Protein AF-0000000067344739 (afdb_homodimer)

pLDDT: mean 85.61, std 17.84, range [16.92, 98.75]

Nearest PDB structures (foldseek):
  7p2q-assembly1_A  TM=8.421E-01  e=1.119E-11  Homo sapiens
  7p2p-assembly1_A  TM=8.203E-01  e=4.240E-11  Homo sapiens
  4wvh-assembly1_A  TM=7.003E-01  e=4.488E-03  Escherichia coli K-12
  6ywy-assembly1_M  TM=3.509E-01  e=4.894E-01  Neurospora crassa
  7e9c-assembly1_K  TM=3.871E-01  e=1.750E+00  Saccharomyces cerevisiae S288C

Sequence (338 aa):
MKIRHALTQSVTFLVMVVALLVLVPEGTMLVTGVKTPAMAVLSESMEPAIRRGDMVFVHNMSNEPFRIGEIILFKVDGFEHPVVHRVIKVHKHRDTGEIRILTKGDNNSVDDQFLYPVGQPWLQPHDIIGRVASYLPYVGWPSVFISEAYKMLQSGGSTTTPQVHWVTMMKIRHALTQSVTFLVMVVALLVLVPEGTMLVTGVKTPAMAVLSESMEPAIRRGDMVFVHNMSNEPFRIGEIILFKVDGFEHPVVHRVIKVHKHRDTGEIRILTKGDNNSVDDQFLYPVGQPWLQPHDIIGRVASYLPYVGWPSVFISEAYKMLQSGGSTTTPQVHWVTM

Structure (mmCIF, N/CA/C/O backbone):
data_AF-0000000067344739-model_v1
#
loop_
_entity.id
_entity.type
_entity.pdbx_description
1 polymer 'signal peptidase I'
#
loop_
_atom_site.group_PDB
_atom_site.id
_atom_site.type_symbol
_atom_site.label_atom_id
_atom_site.label_alt_id
_atom_site.label_comp_id
_atom_site.label_asym_id
_atom_site.label_entity_id
_atom_site.label_seq_id
_atom_site.pdbx_PDB_ins_code
_atom_site.Cartn_x
_atom_site.Cartn_y
_atom_site.Cartn_z
_atom_site.occupancy
_atom_site.B_iso_or_equiv
_atom_site.auth_seq_id
_atom_site.auth_comp_id
_atom_site.auth_asym_id
_atom_site.auth_atom_id
_atom_site.pdbx_PDB_model_num
ATOM 1 N N . MET A 1 1 ? 19.578 34.844 19.547 1 61.91 1 MET A N 1
ATOM 2 C CA . MET A 1 1 ? 18.172 34.719 19.938 1 61.91 1 MET A CA 1
ATOM 3 C C . MET A 1 1 ? 17.328 34.25 18.734 1 61.91 1 MET A C 1
ATOM 5 O O . MET A 1 1 ? 16.453 33.406 18.875 1 61.91 1 MET A O 1
ATOM 9 N N . LYS A 1 2 ? 17.719 34.938 17.547 1 80.94 2 LYS A N 1
ATOM 10 C CA . LYS A 1 2 ? 17 34.688 16.297 1 80.94 2 LYS A CA 1
ATOM 11 C C . LYS A 1 2 ? 17.281 33.281 15.789 1 80.94 2 LYS A C 1
ATOM 13 O O . LYS A 1 2 ? 16.359 32.594 15.32 1 80.94 2 LYS A O 1
ATOM 18 N N . ILE A 1 3 ? 18.469 32.812 16.094 1 81.81 3 ILE A N 1
ATOM 19 C CA . ILE A 1 3 ? 18.891 31.516 15.602 1 81.81 3 ILE A CA 1
ATOM 20 C C . ILE A 1 3 ? 18.219 30.406 16.422 1 81.81 3 ILE A C 1
ATOM 22 O O . ILE A 1 3 ? 17.812 29.391 15.867 1 81.81 3 ILE A O 1
ATOM 26 N N . ARG A 1 4 ? 18.141 30.688 17.656 1 84.44 4 ARG A N 1
ATOM 27 C CA . ARG A 1 4 ? 17.484 29.719 18.531 1 84.44 4 ARG A CA 1
ATOM 28 C C . ARG A 1 4 ? 16.016 29.531 18.156 1 84.44 4 ARG A C 1
ATOM 30 O O . ARG A 1 4 ? 15.516 28.406 18.172 1 84.44 4 ARG A O 1
ATOM 37 N N . HIS A 1 5 ? 15.406 30.547 17.844 1 87.75 5 HIS A N 1
ATOM 38 C CA . HIS A 1 5 ? 14.008 30.484 17.438 1 87.75 5 HIS A CA 1
ATOM 39 C C . HIS A 1 5 ? 13.844 29.734 16.125 1 87.75 5 HIS A C 1
ATOM 41 O O . HIS A 1 5 ? 12.914 28.922 15.969 1 87.75 5 HIS A O 1
ATOM 47 N N . ALA A 1 6 ? 14.75 29.953 15.281 1 87.25 6 ALA A N 1
ATOM 48 C CA . ALA A 1 6 ? 14.711 29.266 14 1 87.25 6 ALA A CA 1
ATOM 49 C C . ALA A 1 6 ? 14.945 27.766 14.18 1 87.25 6 ALA A C 1
ATOM 51 O O . ALA A 1 6 ? 14.297 26.938 13.516 1 87.25 6 ALA A O 1
ATOM 52 N N . LEU A 1 7 ? 15.805 27.438 15.039 1 88.44 7 LEU A N 1
ATOM 53 C CA . LEU A 1 7 ? 16.109 26.047 15.297 1 88.44 7 LEU A CA 1
ATOM 54 C C . LEU A 1 7 ? 14.93 25.328 15.945 1 88.44 7 LEU A C 1
ATOM 56 O O . LEU A 1 7 ? 14.594 24.203 15.578 1 88.44 7 LEU A O 1
ATOM 60 N N . THR A 1 8 ? 14.305 26 16.844 1 88.94 8 THR A N 1
ATOM 61 C CA . THR A 1 8 ? 13.156 25.406 17.516 1 88.94 8 THR A CA 1
ATOM 62 C C . THR A 1 8 ? 11.992 25.234 16.547 1 88.94 8 THR A C 1
ATOM 64 O O . THR A 1 8 ? 11.281 24.234 16.594 1 88.94 8 THR A O 1
ATOM 67 N N . GLN A 1 9 ? 11.867 26.109 15.695 1 88.88 9 GLN A N 1
ATOM 68 C CA . GLN A 1 9 ? 10.797 26.031 14.711 1 88.88 9 GLN A CA 1
ATOM 69 C C . GLN A 1 9 ? 11.047 24.891 13.719 1 88.88 9 GLN A C 1
ATOM 71 O O . GLN A 1 9 ? 10.117 24.188 13.328 1 88.88 9 GLN A O 1
ATOM 76 N N . SER A 1 10 ? 12.305 24.781 13.398 1 88.06 10 SER A N 1
ATOM 77 C CA . SER A 1 10 ? 12.664 23.703 12.477 1 88.06 10 SER A CA 1
ATOM 78 C C . SER A 1 10 ? 12.438 22.344 13.117 1 88.06 10 SER A C 1
ATOM 80 O O . SER A 1 10 ? 11.938 21.422 12.469 1 88.06 10 SER A O 1
ATOM 82 N N . VAL A 1 11 ? 12.797 22.266 14.328 1 89.25 11 VAL A N 1
ATOM 83 C CA . VAL A 1 11 ? 12.641 21 15.039 1 89.25 11 VAL A CA 1
ATOM 84 C C . VAL A 1 11 ? 11.156 20.672 15.18 1 89.25 11 VAL A C 1
ATOM 86 O O . VAL A 1 11 ? 10.734 19.531 14.953 1 89.25 11 VAL A O 1
ATOM 89 N N . THR A 1 12 ? 10.359 21.578 15.508 1 89.69 12 THR A N 1
ATOM 90 C CA . THR A 1 12 ? 8.922 21.375 15.641 1 89.69 12 THR A CA 1
ATOM 91 C C . THR A 1 12 ? 8.305 20.969 14.305 1 89.69 12 THR A C 1
ATOM 93 O O . THR A 1 12 ? 7.434 20.109 14.25 1 89.69 12 THR A O 1
ATOM 96 N N . PHE A 1 13 ? 8.82 21.625 13.32 1 86.56 13 PHE A N 1
ATOM 97 C CA . PHE A 1 13 ? 8.344 21.281 11.984 1 86.56 13 PHE A CA 1
ATOM 98 C C . PHE A 1 13 ? 8.672 19.828 11.648 1 86.56 13 PHE A C 1
ATOM 100 O O . PHE A 1 13 ? 7.816 19.094 11.164 1 86.56 13 PHE A O 1
ATOM 107 N N . LEU A 1 14 ? 9.836 19.484 11.969 1 84.44 14 LEU A N 1
ATOM 108 C CA . LEU A 1 14 ? 10.273 18.125 11.68 1 84.44 14 LEU A CA 1
ATOM 109 C C . LEU A 1 14 ? 9.461 17.109 12.484 1 84.44 14 LEU A C 1
ATOM 111 O O . LEU A 1 14 ? 9.008 16.109 11.938 1 84.44 14 LEU A O 1
ATOM 115 N N . VAL A 1 15 ? 9.242 17.359 13.688 1 86.62 15 VAL A N 1
ATOM 116 C CA . VAL A 1 15 ? 8.477 16.469 14.555 1 86.62 15 VAL A CA 1
ATOM 117 C C . VAL A 1 15 ? 7.047 16.344 14.039 1 86.62 15 VAL A C 1
ATOM 119 O O . VAL A 1 15 ? 6.473 15.25 14.023 1 86.62 15 VAL A O 1
ATOM 122 N N . MET A 1 16 ? 6.496 17.391 13.57 1 85.69 16 MET A N 1
ATOM 123 C CA . MET A 1 16 ? 5.133 17.391 13.047 1 85.69 16 MET A CA 1
ATOM 124 C C . MET A 1 16 ? 5.043 16.562 11.773 1 85.69 16 MET A C 1
ATOM 126 O O . MET A 1 16 ? 4.086 15.805 11.586 1 85.69 16 MET A O 1
ATOM 130 N N . VAL A 1 17 ? 6 16.703 10.969 1 80.12 17 VAL A N 1
ATOM 131 C CA . VAL A 1 17 ? 6.016 15.945 9.719 1 80.12 17 VAL A CA 1
ATOM 132 C C . VAL A 1 17 ? 6.09 14.445 10.023 1 80.12 17 VAL A C 1
ATOM 134 O O . VAL A 1 17 ? 5.332 13.656 9.461 1 80.12 17 VAL A O 1
ATOM 137 N N . VAL A 1 18 ? 6.922 14.133 10.914 1 80.56 18 VAL A N 1
ATOM 138 C CA . VAL A 1 18 ? 7.086 12.734 11.281 1 80.56 18 VAL A CA 1
ATOM 139 C C . VAL A 1 18 ? 5.793 12.211 11.906 1 80.56 18 VAL A C 1
ATOM 141 O O . VAL A 1 18 ? 5.336 11.109 11.578 1 80.56 18 VAL A O 1
ATOM 144 N N . ALA A 1 19 ? 5.266 12.953 12.766 1 86.62 19 ALA A N 1
ATOM 145 C CA . ALA A 1 19 ? 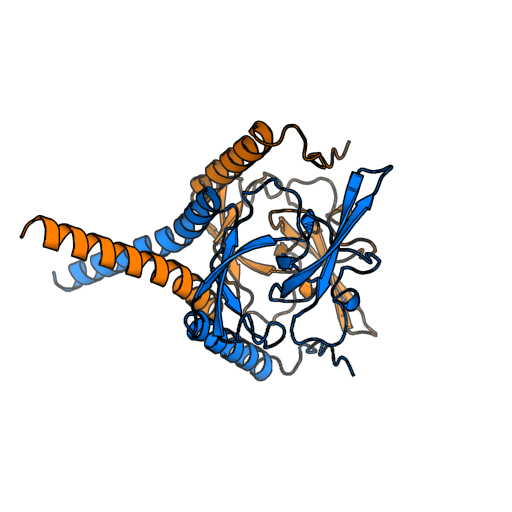4.008 12.57 13.398 1 86.62 19 ALA A CA 1
ATOM 146 C C . ALA A 1 19 ? 2.912 12.367 12.359 1 86.62 19 ALA A C 1
ATOM 148 O O . ALA A 1 19 ? 2.15 11.398 12.438 1 86.62 19 ALA A O 1
ATOM 149 N N . LEU A 1 20 ? 2.861 13.273 11.469 1 85.12 20 LEU A N 1
ATOM 150 C CA . LEU A 1 20 ? 1.865 13.156 10.406 1 85.12 20 LEU A CA 1
ATOM 151 C C . LEU A 1 20 ? 2.104 11.898 9.578 1 85.12 20 LEU A C 1
ATOM 153 O O . LEU A 1 20 ? 1.159 11.172 9.258 1 85.12 20 LEU A O 1
ATOM 157 N N . LEU A 1 21 ? 3.334 11.586 9.312 1 84.56 21 LEU A N 1
ATOM 158 C CA . LEU A 1 21 ? 3.705 10.43 8.508 1 84.56 21 LEU A CA 1
ATOM 159 C C . LEU A 1 21 ? 3.322 9.133 9.227 1 84.56 21 LEU A C 1
ATOM 161 O O . LEU A 1 21 ? 2.924 8.156 8.578 1 84.56 21 LEU A O 1
ATOM 165 N N . VAL A 1 22 ? 3.32 9.172 10.438 1 85.19 22 VAL A N 1
ATOM 166 C CA . VAL A 1 22 ? 3.092 7.965 11.227 1 85.19 22 VAL A CA 1
ATOM 167 C C . VAL A 1 22 ? 1.613 7.855 11.586 1 85.19 22 VAL A C 1
ATOM 169 O O . VAL A 1 22 ? 1.008 6.793 11.445 1 85.19 22 VAL A O 1
ATOM 172 N N . LEU A 1 23 ? 1.021 8.93 11.93 1 87.06 23 LEU A N 1
ATOM 173 C CA . LEU A 1 23 ? -0.294 8.867 12.555 1 87.06 23 LEU A CA 1
ATOM 174 C C . LEU A 1 23 ? -1.399 8.914 11.508 1 87.06 23 LEU A C 1
ATOM 176 O O . LEU A 1 23 ? -2.467 8.32 11.695 1 87.06 23 LEU A O 1
ATOM 180 N N . VAL A 1 24 ? -1.186 9.555 10.445 1 87.56 24 VAL A N 1
ATOM 181 C CA . VAL A 1 24 ? -2.244 9.719 9.461 1 87.56 24 VAL A CA 1
ATOM 18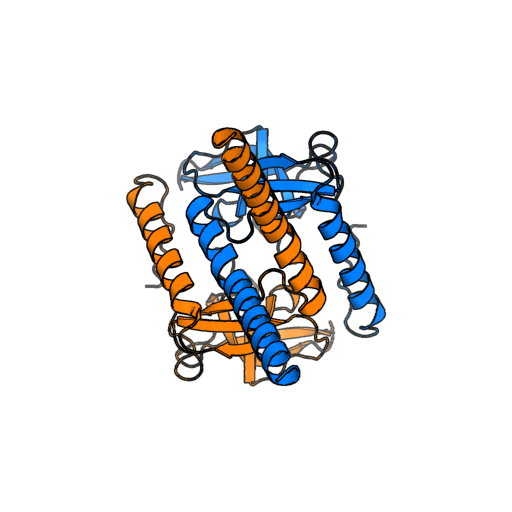2 C C . VAL A 1 24 ? -2.639 8.359 8.891 1 87.56 24 VAL A C 1
ATOM 184 O O . VAL A 1 24 ? -3.816 7.996 8.898 1 87.56 24 VAL A O 1
ATOM 187 N N . PRO A 1 25 ? -1.675 7.578 8.43 1 88.19 25 PRO A N 1
ATOM 188 C CA . PRO A 1 25 ? -2.086 6.266 7.93 1 88.19 25 PRO A CA 1
ATOM 189 C C . PRO A 1 25 ? -2.781 5.422 8.992 1 88.19 25 PRO A C 1
ATOM 191 O O . PRO A 1 25 ? -3.723 4.688 8.688 1 88.19 25 PRO A O 1
ATOM 194 N N . GLU A 1 26 ? -2.322 5.551 10.203 1 87.62 26 GLU A N 1
ATOM 195 C CA . GLU A 1 26 ? -2.945 4.801 11.289 1 87.62 26 GLU A CA 1
ATOM 196 C C . GLU A 1 26 ? -4.391 5.246 11.508 1 87.62 26 GLU A C 1
ATOM 198 O O . GLU A 1 26 ? -5.277 4.41 11.695 1 87.62 26 GLU A O 1
ATOM 203 N N . GLY A 1 27 ? -4.562 6.535 11.562 1 87.62 27 GLY A N 1
ATOM 204 C CA . GLY A 1 27 ? -5.91 7.059 11.734 1 87.62 27 GLY A CA 1
ATOM 205 C C . GLY A 1 27 ? -6.855 6.648 10.625 1 87.62 27 GLY A C 1
ATOM 206 O O . GLY A 1 27 ? -7.992 6.246 10.883 1 87.62 27 GLY A O 1
ATOM 207 N N . THR A 1 28 ? -6.406 6.742 9.461 1 90.88 28 THR A N 1
ATOM 208 C CA . THR A 1 28 ? -7.242 6.352 8.336 1 90.88 28 THR A CA 1
ATOM 209 C C . THR A 1 28 ? -7.551 4.859 8.375 1 90.88 28 THR A C 1
ATOM 211 O O . THR A 1 28 ? -8.656 4.438 8.039 1 90.88 28 THR A O 1
ATOM 214 N N . MET A 1 29 ? -6.586 4.02 8.734 1 89.44 29 MET A N 1
ATOM 215 C CA . MET A 1 29 ? -6.793 2.58 8.867 1 89.44 29 MET A CA 1
ATOM 216 C C . MET A 1 29 ? -7.922 2.281 9.852 1 89.44 29 MET A C 1
ATOM 218 O O . MET A 1 29 ? -8.75 1.401 9.602 1 89.44 29 MET A O 1
ATOM 222 N N . LEU A 1 30 ? -7.992 3.027 10.914 1 87.44 30 LEU A N 1
ATOM 223 C CA . LEU A 1 30 ? -8.992 2.801 11.945 1 87.44 30 LEU A CA 1
ATOM 224 C C . LEU A 1 30 ? -10.391 3.152 11.438 1 87.44 30 LEU A C 1
ATOM 226 O O . LEU A 1 30 ? -11.367 2.475 11.773 1 87.44 30 LEU A O 1
ATOM 230 N N . VAL A 1 31 ? -10.422 4.141 10.586 1 88 31 VAL A N 1
ATOM 231 C CA . VAL A 1 31 ? -11.727 4.66 10.18 1 88 31 VAL A CA 1
ATOM 232 C C . VAL A 1 31 ? -12.195 3.941 8.914 1 88 31 VAL A C 1
ATOM 234 O O . VAL A 1 31 ? -13.391 3.727 8.719 1 88 31 VAL A O 1
ATOM 237 N N . THR A 1 32 ? -11.219 3.52 8.031 1 91.94 32 THR A N 1
ATOM 238 C CA . THR A 1 32 ? -11.633 3.029 6.727 1 91.94 32 THR A CA 1
ATOM 239 C C . THR A 1 32 ? -11.18 1.588 6.52 1 91.94 32 THR A C 1
ATOM 241 O O . THR A 1 32 ? -11.641 0.912 5.598 1 91.94 32 THR A O 1
ATOM 244 N N . GLY A 1 33 ? -10.211 1.119 7.297 1 90.31 33 GLY A N 1
ATOM 245 C CA . GLY A 1 33 ? -9.641 -0.202 7.09 1 90.31 33 GLY A CA 1
ATOM 246 C C . GLY A 1 33 ? -8.57 -0.229 6.016 1 90.31 33 GLY A C 1
ATOM 247 O O . GLY A 1 33 ? -8.102 -1.3 5.629 1 90.31 33 GLY A O 1
ATOM 248 N N . VAL A 1 34 ? -8.242 0.944 5.488 1 91.31 34 VAL A N 1
ATOM 249 C CA . VAL A 1 34 ? -7.211 1.088 4.461 1 91.31 34 VAL A CA 1
ATOM 250 C C . VAL A 1 34 ? -6.223 2.18 4.867 1 91.31 34 VAL A C 1
ATOM 252 O O . VAL A 1 34 ? -6.629 3.277 5.258 1 91.31 34 VAL A O 1
ATOM 255 N N . LYS A 1 35 ? -4.961 1.947 4.773 1 87.38 35 LYS A N 1
ATOM 256 C CA . LYS A 1 35 ? -3.941 2.887 5.23 1 87.38 35 LYS A CA 1
ATOM 257 C C . LYS A 1 35 ? -3.928 4.145 4.363 1 87.38 35 LYS A C 1
ATOM 259 O O . LYS A 1 35 ? -3.75 5.254 4.875 1 87.38 35 LYS A O 1
ATOM 264 N N . THR A 1 36 ? -4.078 3.91 3.047 1 89.56 36 THR A N 1
ATOM 265 C CA . THR A 1 36 ? -4.121 5.027 2.109 1 89.56 36 THR A CA 1
ATOM 266 C C . THR A 1 36 ? -5.414 5.008 1.302 1 89.56 36 THR A C 1
ATOM 268 O O . THR A 1 36 ? -5.41 4.652 0.121 1 89.56 36 THR A O 1
ATOM 271 N N . PRO A 1 37 ? -6.492 5.5 1.923 1 93.25 37 PRO A N 1
ATOM 272 C CA . PRO A 1 37 ? -7.816 5.312 1.321 1 93.25 37 PRO A CA 1
ATOM 273 C C . PRO A 1 37 ? -8.086 6.277 0.172 1 93.25 37 PRO A C 1
ATOM 275 O O . PRO A 1 37 ? -9.062 6.113 -0.564 1 93.25 37 PRO A O 1
ATOM 278 N N . ALA A 1 38 ? -7.312 7.316 0.004 1 93.62 38 ALA A N 1
ATOM 279 C CA . ALA A 1 38 ? -7.434 8.258 -1.105 1 93.62 38 ALA A CA 1
ATOM 280 C C . ALA A 1 38 ? -6.449 7.922 -2.221 1 93.62 38 ALA A C 1
ATOM 282 O O . ALA A 1 38 ? -5.23 7.977 -2.021 1 93.62 38 ALA A O 1
ATOM 283 N N . MET A 1 39 ? -6.945 7.574 -3.377 1 93.62 39 MET A N 1
ATOM 284 C CA . MET A 1 39 ? -6.066 7.156 -4.469 1 93.62 39 MET A CA 1
ATOM 285 C C . MET A 1 39 ? -6.469 7.832 -5.777 1 93.62 39 MET A C 1
ATOM 287 O O . MET A 1 39 ? -7.656 7.953 -6.078 1 93.62 39 MET A O 1
ATOM 291 N N . ALA A 1 40 ? -5.48 8.273 -6.43 1 95.12 40 ALA A N 1
ATOM 292 C CA . ALA A 1 40 ? -5.742 8.922 -7.715 1 95.12 40 ALA A CA 1
ATOM 293 C C . ALA A 1 40 ? -5.922 7.887 -8.82 1 95.12 40 ALA A C 1
ATOM 295 O O . ALA A 1 40 ? -5.262 6.848 -8.82 1 95.12 40 ALA A O 1
ATOM 296 N N . VAL A 1 41 ? -6.77 8.164 -9.695 1 97 41 VAL A N 1
ATOM 297 C CA . VAL A 1 41 ? -6.961 7.348 -10.891 1 97 41 VAL A CA 1
ATOM 298 C C . VAL A 1 41 ? -5.953 7.754 -11.969 1 97 41 VAL A C 1
ATOM 300 O O . VAL A 1 41 ? -5.965 8.891 -12.438 1 97 41 VAL A O 1
ATOM 303 N N . LEU A 1 42 ? -5.207 6.801 -12.383 1 94.69 42 LEU A N 1
ATOM 304 C CA . LEU A 1 42 ? -4.062 7.105 -13.242 1 94.69 42 LEU A CA 1
ATOM 305 C C . LEU A 1 42 ? -4.395 6.832 -14.703 1 94.69 42 LEU A C 1
ATOM 307 O O . LEU A 1 42 ? -3.693 7.309 -15.602 1 94.69 42 LEU A O 1
ATOM 311 N N . SER A 1 43 ? -5.367 6.031 -14.992 1 94.62 43 SER A N 1
ATOM 312 C CA . SER A 1 43 ? -5.688 5.633 -16.359 1 94.62 43 SER A CA 1
ATOM 313 C C . SER A 1 43 ? -7.145 5.934 -16.703 1 94.62 43 SER A C 1
ATOM 315 O O . SER A 1 43 ? -7.898 6.406 -15.844 1 94.62 43 SER A O 1
ATOM 317 N N . GLU A 1 44 ? -7.527 5.672 -17.969 1 97.38 44 GLU A N 1
ATOM 318 C CA . GLU A 1 44 ? -8.859 6.035 -18.453 1 97.38 44 GLU A CA 1
ATOM 319 C C . GLU A 1 44 ? -9.789 4.824 -18.469 1 97.38 44 GLU A C 1
ATOM 321 O O . GLU A 1 44 ? -10.906 4.902 -18.969 1 97.38 44 GLU A O 1
ATOM 326 N N . SER A 1 45 ? -9.414 3.779 -17.891 1 97.56 45 SER A N 1
ATOM 327 C CA . SER A 1 45 ? -10.125 2.516 -18.031 1 97.56 45 SER A CA 1
ATOM 328 C C . SER A 1 45 ? -11.547 2.619 -17.5 1 97.56 45 SER A C 1
ATOM 330 O O . SER A 1 45 ? -12.438 1.881 -17.922 1 97.56 45 SER A O 1
ATOM 332 N N . MET A 1 46 ? -11.875 3.521 -16.594 1 98.44 46 MET A N 1
ATOM 333 C CA . MET A 1 46 ? -13.188 3.6 -15.945 1 98.44 46 MET A CA 1
ATOM 334 C C . MET A 1 46 ? -14.023 4.727 -16.547 1 98.44 46 MET A C 1
ATOM 336 O O . MET A 1 46 ? -15.102 5.043 -16.047 1 98.44 46 MET A O 1
ATOM 340 N N . GLU A 1 47 ? -13.57 5.254 -17.516 1 97.44 47 GLU A N 1
ATOM 341 C CA . GLU A 1 47 ? -14.344 6.32 -18.141 1 97.44 47 GLU A CA 1
ATOM 342 C C . GLU A 1 47 ? -15.578 5.762 -18.859 1 97.44 47 GLU A C 1
ATOM 344 O O . GLU A 1 47 ? -15.555 4.645 -19.375 1 97.44 47 GLU A O 1
ATOM 349 N N . PRO A 1 48 ? -16.562 6.605 -18.734 1 96.75 48 PRO A N 1
ATOM 350 C CA . PRO A 1 48 ? -16.641 7.988 -18.266 1 96.75 48 PRO A CA 1
ATOM 351 C C . PRO A 1 48 ? -16.984 8.086 -16.781 1 96.75 48 PRO A C 1
ATOM 353 O O . PRO A 1 48 ? -16.984 9.18 -16.219 1 96.75 48 PRO A O 1
ATOM 356 N N . ALA A 1 49 ? -17.328 7.055 -16.078 1 96.75 49 ALA A N 1
ATOM 357 C CA . ALA A 1 49 ? -17.781 7.09 -14.688 1 96.75 49 ALA A CA 1
ATOM 358 C C . ALA A 1 49 ? -16.75 7.758 -13.789 1 96.75 49 ALA A C 1
ATOM 360 O O . ALA A 1 49 ? -17.094 8.609 -12.961 1 96.75 49 ALA A O 1
ATOM 361 N N . ILE A 1 50 ? -15.57 7.371 -13.945 1 97.75 50 ILE A N 1
ATOM 362 C CA . ILE A 1 50 ? -14.422 7.922 -13.227 1 97.75 50 ILE A CA 1
ATOM 363 C C . ILE A 1 50 ? -13.328 8.297 -14.227 1 97.75 50 ILE A C 1
ATOM 365 O O . ILE A 1 50 ? -12.914 7.469 -15.047 1 97.75 50 ILE A O 1
ATOM 369 N N . ARG A 1 51 ? -12.836 9.477 -14.141 1 98.19 51 ARG A N 1
ATOM 370 C CA . ARG A 1 51 ? -11.859 9.969 -15.109 1 98.19 51 ARG A CA 1
ATOM 371 C C . ARG A 1 51 ? -10.453 9.961 -14.516 1 98.19 51 ARG A C 1
ATOM 373 O O . ARG A 1 51 ? -10.281 10.07 -13.297 1 98.19 51 ARG A O 1
ATOM 380 N N . ARG A 1 52 ? -9.539 9.773 -15.469 1 97.38 52 ARG A N 1
ATOM 381 C CA . ARG A 1 52 ? -8.164 10.008 -15.062 1 97.38 52 ARG A CA 1
ATOM 382 C C . ARG A 1 52 ? -8.023 11.336 -14.328 1 97.38 52 ARG A C 1
ATOM 384 O O . ARG A 1 52 ? -8.578 12.352 -14.766 1 97.38 52 ARG A O 1
ATOM 391 N N . GLY A 1 53 ? -7.344 11.359 -13.18 1 96.75 53 GLY A N 1
ATOM 392 C CA . GLY A 1 53 ? -7.164 12.578 -12.414 1 96.75 53 GLY A CA 1
ATOM 393 C C . GLY A 1 53 ? -8.172 12.727 -11.289 1 96.75 53 GLY A C 1
ATOM 394 O O . GLY A 1 53 ? -8.047 13.617 -10.445 1 96.75 53 GLY A O 1
ATOM 395 N N . ASP A 1 54 ? -9.203 11.898 -11.32 1 97.75 54 ASP A N 1
ATOM 396 C CA . ASP A 1 54 ? -10.102 11.852 -10.18 1 97.75 54 ASP A CA 1
ATOM 397 C C . ASP A 1 54 ? -9.445 11.156 -8.984 1 97.75 54 ASP A C 1
ATOM 399 O O . ASP A 1 54 ? -8.492 10.391 -9.156 1 97.75 54 ASP A O 1
ATOM 403 N N . MET A 1 55 ? -9.906 11.5 -7.82 1 96.06 55 MET A N 1
ATOM 404 C CA . MET A 1 55 ? -9.5 10.812 -6.598 1 96.06 55 MET A CA 1
ATOM 405 C C . MET A 1 55 ? -10.609 9.891 -6.094 1 96.06 55 MET A C 1
ATOM 407 O O . MET A 1 55 ? -11.758 10.32 -5.945 1 96.06 55 MET A O 1
ATOM 411 N N . VAL A 1 56 ? -10.297 8.664 -5.891 1 96.88 56 VAL A N 1
ATOM 412 C CA . VAL A 1 56 ? -11.289 7.75 -5.328 1 96.88 56 VAL A CA 1
ATOM 413 C C . VAL A 1 56 ? -11.008 7.531 -3.844 1 96.88 56 VAL A C 1
ATOM 415 O O . VAL A 1 56 ? -9.844 7.512 -3.424 1 96.88 56 VAL A O 1
ATOM 418 N N . PHE A 1 57 ? -12.031 7.398 -3.092 1 95.81 57 PHE A N 1
ATOM 419 C CA . PHE A 1 57 ? -11.961 7.094 -1.668 1 95.81 57 PHE A CA 1
ATOM 420 C C . PHE A 1 57 ? -12.461 5.68 -1.393 1 95.81 57 PHE A C 1
ATOM 422 O O . PHE A 1 57 ? -13.594 5.34 -1.726 1 95.81 57 PHE A O 1
ATOM 429 N N . VAL A 1 58 ? -11.555 4.852 -0.79 1 96.12 58 VAL A N 1
ATOM 430 C CA . VAL A 1 58 ? -11.805 3.422 -0.666 1 96.12 58 VAL A CA 1
ATOM 431 C C . VAL A 1 58 ? -11.898 3.037 0.81 1 96.12 58 VAL A C 1
ATOM 433 O O . VAL A 1 58 ? -11.281 3.682 1.663 1 96.12 58 VAL A O 1
ATOM 436 N N . HIS A 1 59 ? -12.703 2.084 1.131 1 95.12 59 HIS A N 1
ATOM 437 C CA . HIS A 1 59 ? -12.805 1.526 2.477 1 95.12 59 HIS A CA 1
ATOM 438 C C . HIS A 1 59 ? -12.859 0.003 2.438 1 95.12 59 HIS A C 1
ATOM 440 O O . HIS A 1 59 ? -13.18 -0.586 1.404 1 95.12 59 HIS A O 1
ATOM 446 N N . ASN A 1 60 ? -12.422 -0.599 3.469 1 92.25 60 ASN A N 1
ATOM 447 C CA . ASN A 1 60 ? -12.508 -2.045 3.65 1 92.25 60 ASN A CA 1
ATOM 448 C C . ASN A 1 60 ? -13.164 -2.404 4.98 1 92.25 60 ASN A C 1
ATOM 450 O O . ASN A 1 60 ? -12.672 -3.26 5.715 1 92.25 60 ASN A O 1
ATOM 454 N N . MET A 1 61 ? -14.211 -1.712 5.305 1 82.44 61 MET A N 1
ATOM 455 C CA . MET A 1 61 ? -14.867 -1.904 6.598 1 82.44 61 MET A CA 1
ATOM 456 C C . MET A 1 61 ? -16.141 -2.732 6.449 1 82.44 61 MET A C 1
ATOM 458 O O . MET A 1 61 ? -16.75 -3.117 7.445 1 82.44 61 MET A O 1
ATOM 462 N N . SER A 1 62 ? -16.5 -2.977 5.254 1 76.5 62 SER A N 1
ATOM 463 C CA . SER A 1 62 ? -17.781 -3.658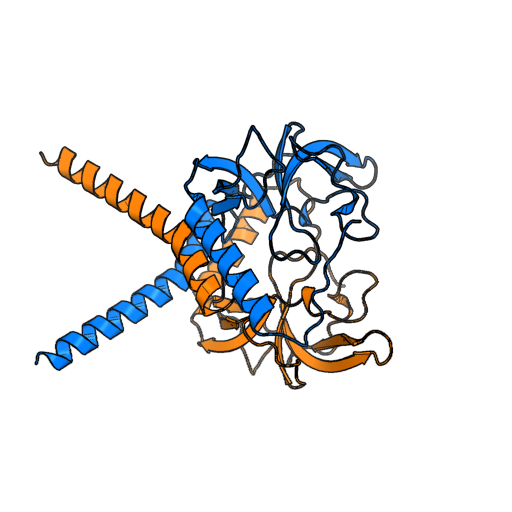 5.055 1 76.5 62 SER A CA 1
ATOM 464 C C . SER A 1 62 ? -17.578 -5.164 4.918 1 76.5 62 SER A C 1
ATOM 466 O O . SER A 1 62 ? -16.672 -5.617 4.215 1 76.5 62 SER A O 1
ATOM 468 N N . ASN A 1 63 ? -18.344 -5.91 5.684 1 79 63 ASN A N 1
ATOM 469 C CA . ASN A 1 63 ? -18.344 -7.363 5.551 1 79 63 ASN A CA 1
ATOM 470 C C . ASN A 1 63 ? -19.469 -7.832 4.617 1 79 63 ASN A C 1
ATOM 472 O O . ASN A 1 63 ? -19.766 -9.023 4.562 1 79 63 ASN A O 1
ATOM 476 N N . GLU A 1 64 ? -19.969 -6.891 3.982 1 84.19 64 GLU A N 1
ATOM 477 C CA . GLU A 1 64 ? -21.016 -7.238 3.027 1 84.19 64 GLU A CA 1
ATOM 478 C C . GLU A 1 64 ? -20.438 -7.941 1.803 1 84.19 64 GLU A C 1
ATOM 480 O O . GLU A 1 64 ? -19.297 -7.668 1.408 1 84.19 64 GLU A O 1
ATOM 485 N N . PRO A 1 65 ? -21.234 -8.82 1.299 1 88.44 65 PRO A N 1
ATOM 486 C CA . PRO A 1 65 ? -20.781 -9.461 0.065 1 88.44 65 PRO A CA 1
ATOM 487 C C . PRO A 1 65 ? -20.578 -8.469 -1.075 1 88.44 65 PRO A C 1
ATOM 489 O O . PRO A 1 65 ? -21.234 -7.422 -1.11 1 88.44 65 PRO A O 1
ATOM 492 N N . PHE A 1 66 ? -19.703 -8.812 -1.847 1 93.31 66 PHE A N 1
ATOM 493 C CA . PHE A 1 66 ? -19.5 -8 -3.041 1 93.31 66 PHE A CA 1
ATOM 494 C C . PHE A 1 66 ? -20.688 -8.078 -3.975 1 93.31 66 PHE A C 1
ATOM 496 O O . PHE A 1 66 ? -21.344 -9.125 -4.074 1 93.31 66 PHE A O 1
ATOM 503 N N . ARG A 1 67 ? -20.984 -6.977 -4.656 1 94.75 67 ARG A N 1
ATOM 504 C CA . ARG A 1 67 ? -22.141 -6.902 -5.551 1 94.75 67 ARG A CA 1
ATOM 505 C C . ARG A 1 67 ? -21.703 -6.504 -6.961 1 94.75 67 ARG A C 1
ATOM 507 O O . ARG A 1 67 ? -20.781 -5.699 -7.129 1 94.75 67 ARG A O 1
ATOM 514 N N . ILE A 1 68 ? -22.453 -7.043 -7.863 1 97.25 68 ILE A N 1
ATOM 515 C CA . ILE A 1 68 ? -22.25 -6.637 -9.25 1 97.25 68 ILE A CA 1
ATOM 516 C C . ILE A 1 68 ? -22.5 -5.137 -9.391 1 97.25 68 ILE A C 1
ATOM 518 O O . ILE A 1 68 ? -23.453 -4.605 -8.82 1 97.25 68 ILE A O 1
ATOM 522 N N . GLY A 1 69 ? -21.625 -4.469 -10.07 1 97.94 69 GLY A N 1
ATOM 523 C CA . GLY A 1 69 ? -21.812 -3.051 -10.32 1 97.94 69 GLY A CA 1
ATOM 524 C C . GLY A 1 69 ? -20.953 -2.168 -9.43 1 97.94 69 GLY A C 1
ATOM 525 O O . GLY A 1 69 ? -20.719 -1.002 -9.75 1 97.94 69 GLY A O 1
ATOM 526 N N . GLU A 1 70 ? -20.562 -2.725 -8.344 1 96.88 70 GLU A N 1
ATOM 527 C CA . GLU A 1 70 ? -19.75 -1.889 -7.461 1 96.88 70 GLU A CA 1
ATOM 528 C C . GLU A 1 70 ? -18.328 -1.759 -7.977 1 96.88 70 GLU A C 1
ATOM 530 O O . GLU A 1 70 ? -17.875 -2.576 -8.781 1 96.88 70 GLU A O 1
ATOM 535 N N . ILE A 1 71 ? -17.734 -0.686 -7.625 1 98.31 71 ILE A N 1
ATOM 536 C CA . ILE A 1 71 ? -16.359 -0.406 -8.039 1 98.31 71 ILE A CA 1
ATOM 537 C C . ILE A 1 71 ? -15.398 -0.758 -6.906 1 98.31 71 ILE A C 1
ATOM 539 O O . ILE A 1 71 ? -15.625 -0.379 -5.754 1 98.31 71 ILE A O 1
ATOM 543 N N . ILE A 1 72 ? -14.336 -1.552 -7.254 1 97.75 72 ILE A N 1
ATOM 544 C CA . ILE A 1 72 ? -13.406 -2.004 -6.227 1 97.75 72 ILE A CA 1
ATOM 545 C C . ILE A 1 72 ? -11.969 -1.693 -6.656 1 97.75 72 ILE A C 1
ATOM 547 O O . ILE A 1 72 ? -11.719 -1.41 -7.832 1 97.75 72 ILE A O 1
ATOM 551 N N . LEU A 1 73 ? -11.141 -1.616 -5.656 1 97.06 73 LEU A N 1
ATOM 552 C CA . LEU A 1 73 ? -9.695 -1.474 -5.816 1 97.06 73 LEU A CA 1
ATOM 553 C C . LEU A 1 73 ? -8.977 -2.771 -5.461 1 97.06 73 LEU A C 1
ATOM 555 O O . LEU A 1 73 ? -9.211 -3.34 -4.391 1 97.06 73 LEU A O 1
ATOM 559 N N . PHE A 1 74 ? -8.133 -3.314 -6.395 1 94.06 74 PHE A N 1
ATOM 560 C CA . PHE A 1 74 ? -7.449 -4.566 -6.09 1 94.06 74 PHE A CA 1
ATOM 561 C C . PHE A 1 74 ? -5.996 -4.512 -6.543 1 94.06 74 PHE A C 1
ATOM 563 O O . PHE A 1 74 ? -5.641 -3.705 -7.406 1 94.06 74 PHE A O 1
ATOM 570 N N . LYS A 1 75 ? -5.242 -5.32 -5.895 1 89.38 75 LYS A N 1
ATOM 571 C CA . LYS A 1 75 ? -3.812 -5.391 -6.18 1 89.38 75 LYS A CA 1
ATOM 572 C C . LYS A 1 75 ? -3.543 -6.234 -7.426 1 89.38 75 LYS A C 1
ATOM 574 O O . LYS A 1 75 ? -4.27 -7.191 -7.699 1 89.38 75 LYS A O 1
ATOM 579 N N . VAL A 1 76 ? -2.578 -5.797 -8.148 1 84.69 76 VAL A N 1
ATOM 580 C CA . VAL A 1 76 ? -2.104 -6.559 -9.297 1 84.69 76 VAL A CA 1
ATOM 581 C C . VAL A 1 76 ? -0.613 -6.852 -9.148 1 84.69 76 VAL A C 1
ATOM 583 O O . VAL A 1 76 ? 0.184 -5.938 -8.914 1 84.69 76 VAL A O 1
ATOM 586 N N . ASP A 1 77 ? -0.311 -8.172 -9.289 1 75.19 77 ASP A N 1
ATOM 587 C CA . ASP A 1 77 ? 1.092 -8.562 -9.18 1 75.19 77 ASP A CA 1
ATOM 588 C C . ASP A 1 77 ? 1.939 -7.875 -10.242 1 75.19 77 ASP A C 1
ATOM 590 O O . ASP A 1 77 ? 1.552 -7.824 -11.414 1 75.19 77 ASP A O 1
ATOM 594 N N . GLY A 1 78 ? 3.014 -7.312 -9.766 1 70.19 78 GLY A N 1
ATOM 595 C CA . GLY A 1 78 ? 3.926 -6.703 -10.719 1 70.19 78 GLY A CA 1
ATOM 596 C C . GLY A 1 78 ? 3.6 -5.25 -11.008 1 70.19 78 GLY A C 1
ATOM 597 O O . GLY A 1 78 ? 4.383 -4.547 -11.648 1 70.19 78 GLY A O 1
ATOM 598 N N . PHE A 1 79 ? 2.41 -4.895 -10.555 1 73.19 79 PHE A N 1
ATOM 599 C CA . PHE A 1 79 ? 2.027 -3.504 -10.758 1 73.19 79 PHE A CA 1
ATOM 600 C C . PHE A 1 79 ? 2.354 -2.668 -9.523 1 73.19 79 PHE A C 1
ATOM 602 O O . PHE A 1 79 ? 2.213 -3.139 -8.391 1 73.19 79 PHE A O 1
ATOM 609 N N . GLU A 1 80 ? 2.795 -1.482 -9.828 1 73.38 80 GLU A N 1
ATOM 610 C CA . GLU A 1 80 ? 3.109 -0.538 -8.758 1 73.38 80 GLU A CA 1
ATOM 611 C C . GLU A 1 80 ? 1.84 0.003 -8.109 1 73.38 80 GLU A C 1
ATOM 613 O O . GLU A 1 80 ? 1.826 0.297 -6.91 1 73.38 80 GLU A O 1
ATOM 618 N N . HIS A 1 81 ? 0.867 0.094 -8.961 1 85.38 81 HIS A N 1
ATOM 619 C CA . HIS A 1 81 ? -0.368 0.711 -8.492 1 85.38 81 HIS A CA 1
ATOM 620 C C . HIS A 1 81 ? -1.535 -0.268 -8.562 1 85.38 81 HIS A C 1
ATOM 622 O O . HIS A 1 81 ? -1.626 -1.062 -9.5 1 85.38 81 HIS A O 1
ATOM 628 N N . PRO A 1 82 ? -2.398 -0.122 -7.617 1 92.62 82 PRO A N 1
ATOM 629 C CA . PRO A 1 82 ? -3.607 -0.944 -7.711 1 92.62 82 PRO A CA 1
ATOM 630 C C . PRO A 1 82 ? -4.539 -0.497 -8.836 1 92.62 82 PRO A C 1
ATOM 632 O O . PRO A 1 82 ? -4.316 0.552 -9.445 1 92.62 82 PRO A O 1
ATOM 635 N N . VAL A 1 83 ? -5.5 -1.372 -9.148 1 96.12 83 VAL A N 1
ATOM 636 C CA . VAL A 1 83 ? -6.418 -1.134 -10.258 1 96.12 83 VAL A CA 1
ATOM 637 C C . VAL A 1 83 ? -7.832 -0.919 -9.719 1 96.12 83 VAL A C 1
ATOM 639 O O . VAL A 1 83 ? -8.258 -1.606 -8.789 1 96.12 83 VAL A O 1
ATOM 642 N N . VAL A 1 84 ? -8.492 0.034 -10.281 1 97.81 84 VAL A N 1
ATOM 643 C CA . VAL A 1 84 ? -9.883 0.322 -9.945 1 97.81 84 VAL A CA 1
ATOM 644 C C . VAL A 1 84 ? -10.789 -0.121 -11.094 1 97.81 84 VAL A C 1
ATOM 646 O O . VAL A 1 84 ? -10.695 0.4 -12.211 1 97.81 84 VAL A O 1
ATOM 649 N N . HIS A 1 85 ? -11.633 -1.101 -10.891 1 98.69 85 HIS A N 1
ATOM 650 C CA . HIS A 1 85 ? -12.547 -1.575 -11.922 1 98.69 85 HIS A CA 1
ATOM 651 C C . HIS A 1 85 ? -13.883 -1.998 -11.312 1 98.69 85 HIS A C 1
ATOM 653 O O . HIS A 1 85 ? -14.016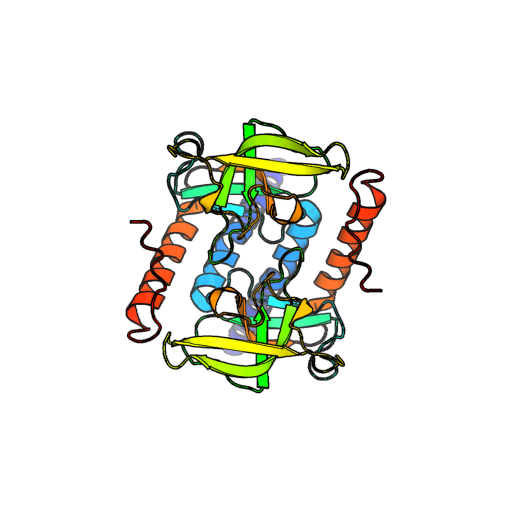 -2.094 -10.094 1 98.69 85 HIS A O 1
ATOM 659 N N . ARG A 1 86 ? -14.82 -2.154 -12.211 1 98.75 86 ARG A N 1
ATOM 660 C CA . ARG A 1 86 ? -16.188 -2.496 -11.82 1 98.75 86 ARG A CA 1
ATOM 661 C C . ARG A 1 86 ? -16.375 -4.008 -11.742 1 98.75 86 ARG A C 1
ATOM 663 O O . ARG A 1 86 ? -15.898 -4.742 -12.617 1 98.75 86 ARG A O 1
ATOM 670 N N . VAL A 1 87 ? -17.062 -4.453 -10.641 1 98.38 87 VAL A N 1
ATOM 671 C CA . VAL A 1 87 ? -17.422 -5.863 -10.508 1 98.38 87 VAL A CA 1
ATOM 672 C C . VAL A 1 87 ? -18.484 -6.223 -11.547 1 98.38 87 VAL A C 1
ATOM 674 O O . VAL A 1 87 ? -19.547 -5.605 -11.594 1 98.38 87 VAL A O 1
ATOM 677 N N . ILE A 1 88 ? -18.156 -7.285 -12.328 1 98.5 88 ILE A N 1
ATOM 678 C CA . ILE A 1 88 ? -19.125 -7.625 -13.359 1 98.5 88 ILE A CA 1
ATOM 679 C C . ILE A 1 88 ? -19.703 -9.016 -13.102 1 98.5 88 ILE A C 1
ATOM 681 O O . ILE A 1 88 ? -20.734 -9.383 -13.664 1 98.5 88 ILE A O 1
ATOM 685 N N . LYS A 1 89 ? -19.016 -9.82 -12.305 1 97.88 89 LYS A N 1
ATOM 686 C CA . LYS A 1 89 ? -19.516 -11.141 -11.914 1 97.88 89 LYS A CA 1
ATOM 687 C C . LYS A 1 89 ? -19.078 -11.484 -10.492 1 97.88 89 LYS A C 1
ATOM 689 O O . LYS A 1 89 ? -17.969 -11.18 -10.086 1 97.88 89 LYS A O 1
ATOM 694 N N . VAL A 1 90 ? -20 -12.07 -9.805 1 96.06 90 VAL A N 1
ATOM 695 C CA . VAL A 1 90 ? -19.703 -12.609 -8.484 1 96.06 90 VAL A CA 1
ATOM 696 C C . VAL A 1 90 ? -20.234 -14.039 -8.383 1 96.06 90 VAL A C 1
ATOM 698 O O . VAL A 1 90 ? -21.391 -14.305 -8.688 1 96.06 90 VAL A O 1
ATOM 701 N N . HIS A 1 91 ? -19.312 -14.867 -8.07 1 92.94 91 HIS A N 1
ATOM 702 C CA . HIS A 1 91 ? -19.703 -16.266 -7.883 1 92.94 91 HIS A CA 1
ATOM 703 C C . HIS A 1 91 ? -19.219 -16.781 -6.531 1 92.94 91 HIS A C 1
ATOM 705 O O . HIS A 1 91 ? -18.094 -16.5 -6.113 1 92.94 91 HIS A O 1
ATOM 711 N N . LYS A 1 92 ? -20.094 -17.375 -5.844 1 88.94 92 LYS A N 1
ATOM 712 C CA . LYS A 1 92 ? -19.719 -18.078 -4.621 1 88.94 92 LYS A CA 1
ATOM 713 C C . LYS A 1 92 ? -19.656 -19.594 -4.848 1 88.94 92 LYS A C 1
ATOM 715 O O . LYS A 1 92 ? -20.656 -20.203 -5.266 1 88.94 92 LYS A O 1
ATOM 720 N N . HIS A 1 93 ? -18.5 -20.062 -4.617 1 86.44 93 HIS A N 1
ATOM 721 C CA . HIS A 1 93 ? -18.359 -21.5 -4.777 1 86.44 93 HIS A CA 1
ATOM 722 C C . HIS A 1 93 ? -19.203 -22.25 -3.744 1 86.44 93 HIS A C 1
ATOM 724 O O . HIS A 1 93 ? -19.078 -22 -2.543 1 86.44 93 HIS A O 1
ATOM 730 N N . ARG A 1 94 ? -20 -23.203 -4.113 1 84.75 94 ARG A N 1
ATOM 731 C CA . ARG A 1 94 ? -20.984 -23.891 -3.277 1 84.75 94 ARG A CA 1
ATOM 732 C C . ARG A 1 94 ? -20.297 -24.781 -2.248 1 84.75 94 ARG A C 1
ATOM 734 O O . ARG A 1 94 ? -20.703 -24.828 -1.088 1 84.75 94 ARG A O 1
ATOM 741 N N . ASP A 1 95 ? -19.234 -25.422 -2.604 1 85.44 95 ASP A N 1
ATOM 742 C CA . ASP A 1 95 ? -18.609 -26.422 -1.733 1 85.44 95 ASP A CA 1
ATOM 743 C C . ASP A 1 95 ? -17.609 -25.766 -0.787 1 85.44 95 ASP A C 1
ATOM 745 O O . ASP A 1 95 ? -17.578 -26.062 0.407 1 85.44 95 ASP A O 1
ATOM 749 N N . THR A 1 96 ? -16.891 -24.797 -1.296 1 83.94 96 THR A N 1
ATOM 750 C CA . THR A 1 96 ? -15.781 -24.266 -0.522 1 83.94 96 THR A CA 1
ATOM 751 C C . THR A 1 96 ? -16.156 -22.922 0.105 1 83.94 96 THR A C 1
ATOM 753 O O . THR A 1 96 ? -15.508 -22.469 1.048 1 83.94 96 THR A O 1
ATOM 756 N N . GLY A 1 97 ? -17.219 -22.281 -0.491 1 85.56 97 GLY A N 1
ATOM 757 C CA . GLY A 1 97 ? -17.609 -20.969 -0.002 1 85.56 97 GLY A CA 1
ATOM 758 C C . GLY A 1 97 ? -16.703 -19.844 -0.508 1 85.56 97 GLY A C 1
ATOM 759 O O . GLY A 1 97 ? -16.859 -18.703 -0.103 1 85.56 97 GLY A O 1
ATOM 760 N N . GLU A 1 98 ? -15.867 -20.266 -1.392 1 86.56 98 GLU A N 1
ATOM 761 C CA . GLU A 1 98 ? -14.93 -19.297 -1.947 1 86.56 98 GLU A CA 1
ATOM 762 C C . GLU A 1 98 ? -15.641 -18.281 -2.822 1 86.56 98 GLU A C 1
ATOM 764 O O . GLU A 1 98 ? -16.453 -18.641 -3.68 1 86.56 98 GLU A O 1
ATOM 769 N N . ILE A 1 99 ? -15.32 -17.016 -2.52 1 90.88 99 ILE A N 1
ATOM 770 C CA . ILE A 1 99 ? -15.914 -15.945 -3.307 1 90.88 99 ILE A CA 1
ATOM 771 C C . ILE A 1 99 ? -15.031 -15.641 -4.52 1 90.88 99 ILE A C 1
ATOM 773 O O . ILE A 1 99 ? -13.82 -15.484 -4.387 1 90.88 99 ILE A O 1
ATOM 777 N N . ARG A 1 100 ? -15.648 -15.641 -5.66 1 93.69 100 ARG A N 1
ATOM 778 C CA . ARG A 1 100 ? -14.984 -15.352 -6.93 1 93.69 100 ARG A CA 1
ATOM 779 C C . ARG A 1 100 ? -15.531 -14.086 -7.566 1 93.69 100 ARG A C 1
ATOM 781 O O . ARG A 1 100 ? -16.75 -13.953 -7.75 1 93.69 100 ARG A O 1
ATOM 788 N N . ILE A 1 101 ? -14.641 -13.25 -7.918 1 96.38 101 ILE A N 1
ATOM 789 C CA . ILE A 1 101 ? -15.055 -11.938 -8.422 1 96.38 101 ILE A CA 1
ATOM 790 C C . ILE A 1 101 ? -14.398 -11.672 -9.773 1 96.38 101 ILE A C 1
ATOM 792 O O . ILE A 1 101 ? -13.203 -11.93 -9.945 1 96.38 101 ILE A O 1
ATOM 796 N N . LEU A 1 102 ? -15.18 -11.234 -10.703 1 98.12 102 LEU A N 1
ATOM 797 C CA . LEU A 1 102 ? -14.672 -10.805 -12.008 1 98.12 102 LEU A CA 1
ATOM 798 C C . LEU A 1 102 ? -14.906 -9.312 -12.219 1 98.12 102 LEU A C 1
ATOM 800 O O . LEU A 1 102 ? -16 -8.812 -11.953 1 98.12 102 LEU A O 1
ATOM 804 N N . THR A 1 103 ? -13.852 -8.625 -12.68 1 98.31 103 THR A N 1
ATOM 805 C CA . THR A 1 103 ? -13.969 -7.184 -12.859 1 98.31 103 THR A CA 1
ATOM 806 C C . THR A 1 103 ? -13.672 -6.793 -14.305 1 98.31 103 THR A C 1
ATOM 808 O O . THR A 1 103 ? -13.133 -7.594 -15.07 1 98.31 103 THR A O 1
ATOM 811 N N . LYS A 1 104 ? -14.062 -5.605 -14.633 1 98.62 104 LYS A N 1
ATOM 812 C CA . LYS A 1 104 ? -13.82 -4.988 -15.93 1 98.62 104 LYS A CA 1
ATOM 813 C C . LYS A 1 104 ? -13.891 -3.467 -15.844 1 98.62 104 LYS A C 1
ATOM 815 O O . LYS A 1 104 ? -14.742 -2.92 -15.141 1 98.62 104 LYS A O 1
ATOM 820 N N . GLY A 1 105 ? -12.961 -2.881 -16.531 1 98.12 105 GLY A N 1
ATOM 821 C CA . GLY A 1 105 ? -13.102 -1.44 -16.672 1 98.12 105 GLY A CA 1
ATOM 822 C C . GLY A 1 105 ? -14.281 -1.042 -17.547 1 98.12 105 GLY A C 1
ATOM 823 O O . GLY A 1 105 ? -14.57 -1.698 -18.547 1 98.12 105 GLY A O 1
ATOM 824 N N . ASP A 1 106 ? -14.859 0.077 -17.219 1 98.31 106 ASP A N 1
ATOM 825 C CA . ASP A 1 106 ? -16.016 0.546 -17.969 1 98.31 106 ASP A CA 1
ATOM 826 C C . ASP A 1 106 ? -15.641 0.85 -19.422 1 98.31 106 ASP A C 1
ATOM 828 O O . ASP A 1 106 ? -16.438 0.619 -20.328 1 98.31 106 ASP A O 1
ATOM 832 N N . ASN A 1 107 ? -14.453 1.285 -19.578 1 98.06 107 ASN A N 1
ATOM 833 C CA . ASN A 1 107 ? -14.016 1.732 -20.891 1 98.06 107 ASN A CA 1
ATOM 834 C C . ASN A 1 107 ? -13.18 0.667 -21.594 1 98.06 107 ASN A C 1
ATOM 836 O O . ASN A 1 107 ? -12.516 0.953 -22.594 1 98.06 107 ASN A O 1
ATOM 840 N N . ASN A 1 108 ? -13.086 -0.564 -21.016 1 97.94 108 ASN A N 1
ATOM 841 C CA . ASN A 1 108 ? -12.281 -1.637 -21.594 1 97.94 108 ASN A CA 1
ATOM 842 C C . ASN A 1 108 ? -13.133 -2.584 -22.438 1 97.94 108 ASN A C 1
ATOM 844 O O . ASN A 1 108 ? -14.328 -2.74 -22.188 1 97.94 108 ASN A O 1
ATOM 848 N N . SER A 1 109 ? -12.484 -3.242 -23.344 1 97.56 109 SER A N 1
ATOM 849 C CA . SER A 1 109 ? -13.195 -4.164 -24.234 1 97.56 109 SER A CA 1
ATOM 850 C C . SER A 1 109 ? -13.25 -5.566 -23.641 1 97.56 109 SER A C 1
ATOM 852 O O . SER A 1 109 ? -14.141 -6.352 -23.969 1 97.56 109 SER A O 1
ATOM 854 N N . VAL A 1 110 ? -12.32 -5.875 -22.812 1 97.38 110 VAL A N 1
ATOM 855 C CA . VAL A 1 110 ? -12.242 -7.223 -22.266 1 97.38 110 VAL A CA 1
ATOM 856 C C . VAL A 1 110 ? -12.211 -7.156 -20.734 1 97.38 110 VAL A C 1
ATOM 858 O O . VAL A 1 110 ? -11.969 -6.094 -20.156 1 97.38 110 VAL A O 1
ATOM 861 N N . ASP A 1 111 ? -12.445 -8.328 -20.188 1 97.56 111 ASP A N 1
ATOM 862 C CA . ASP A 1 111 ? -12.422 -8.383 -18.719 1 97.56 111 ASP A CA 1
ATOM 863 C C . ASP A 1 111 ? -10.992 -8.453 -18.203 1 97.56 111 ASP A C 1
ATOM 865 O O . ASP A 1 111 ? -10.039 -8.383 -18.969 1 97.56 111 ASP A O 1
ATOM 869 N N . ASP A 1 112 ? -10.859 -8.562 -16.828 1 96.81 112 ASP A N 1
ATOM 870 C CA . ASP A 1 112 ? -9.57 -8.328 -16.188 1 96.81 112 ASP A CA 1
ATOM 871 C C . ASP A 1 112 ? -8.867 -9.648 -15.867 1 96.81 112 ASP A C 1
ATOM 873 O O . ASP A 1 112 ? -7.934 -9.68 -15.062 1 96.81 112 ASP A O 1
ATOM 877 N N . GLN A 1 113 ? -9.18 -10.703 -16.438 1 95.06 113 GLN A N 1
ATOM 878 C CA . GLN A 1 113 ? -8.602 -11.992 -16.078 1 95.06 113 GLN A CA 1
ATOM 879 C C . GLN A 1 113 ? -7.09 -11.992 -16.281 1 95.06 113 GLN A C 1
ATOM 881 O O . GLN A 1 113 ? -6.355 -12.633 -15.531 1 95.06 113 GLN A O 1
ATOM 886 N N . PHE A 1 114 ? -6.684 -11.25 -17.219 1 91.25 114 PHE A N 1
ATOM 887 C CA . PHE A 1 114 ? -5.258 -11.219 -17.531 1 91.25 114 PHE A CA 1
ATOM 888 C C . PHE A 1 114 ? -4.48 -10.469 -16.453 1 91.25 114 PHE A C 1
ATOM 890 O O . PHE A 1 114 ? -3.252 -10.539 -16.406 1 91.25 114 PHE A O 1
ATOM 897 N N . LEU A 1 115 ? -5.117 -9.703 -15.609 1 90.69 115 LEU A N 1
ATOM 898 C CA . LEU A 1 115 ? -4.48 -8.922 -14.555 1 90.69 115 LEU A CA 1
ATOM 899 C C . LEU A 1 115 ? -4.355 -9.742 -13.273 1 90.69 115 LEU A C 1
ATOM 901 O O . LEU A 1 115 ? -3.623 -9.359 -12.359 1 90.69 115 LEU A O 1
ATOM 905 N N . TYR A 1 116 ? -5.055 -10.828 -13.203 1 90.56 116 TYR A N 1
ATOM 906 C CA . TYR A 1 116 ? -5.105 -11.609 -11.969 1 90.56 116 TYR A CA 1
ATOM 907 C C . TYR A 1 116 ? -3.846 -12.445 -11.797 1 90.56 116 TYR A C 1
ATOM 909 O O . TYR A 1 116 ? -3.088 -12.641 -12.75 1 90.56 116 TYR A O 1
ATOM 917 N N . PRO A 1 117 ? -3.562 -12.859 -10.492 1 82.19 117 PRO A N 1
ATOM 918 C CA . PRO A 1 117 ? -2.396 -13.727 -10.297 1 82.19 117 PRO A CA 1
ATOM 919 C C . PRO A 1 117 ? -2.406 -14.953 -11.203 1 82.19 117 PRO A C 1
ATOM 921 O O . PRO A 1 117 ? -3.477 -15.445 -11.57 1 82.19 117 PRO A O 1
ATOM 924 N N . VAL A 1 118 ? -1.251 -15.352 -11.477 1 77.81 118 VAL A N 1
ATOM 925 C CA . VAL A 1 118 ? -1.11 -16.5 -12.367 1 77.81 118 VAL A CA 1
ATOM 926 C C . VAL A 1 118 ? -1.852 -17.703 -11.781 1 77.81 118 VAL A C 1
ATOM 928 O O . VAL A 1 118 ? -1.7 -18.016 -10.602 1 77.81 118 VAL A O 1
ATOM 931 N N . GLY A 1 119 ? -2.645 -18.281 -12.602 1 82.06 119 GLY A N 1
ATOM 932 C CA . GLY A 1 119 ? -3.355 -19.484 -12.188 1 82.06 119 GLY A CA 1
ATOM 933 C C . GLY A 1 119 ? -4.648 -19.188 -11.453 1 82.06 119 GLY A C 1
ATOM 934 O O . GLY A 1 119 ? -5.34 -20.109 -11.008 1 82.06 119 GLY A O 1
ATOM 935 N N . GLN A 1 120 ? -4.941 -17.953 -11.336 1 86.19 120 GLN A N 1
ATOM 936 C CA . GLN A 1 120 ? -6.148 -17.531 -10.625 1 86.19 120 GLN A CA 1
ATOM 937 C C . GLN A 1 120 ? -7.102 -16.797 -11.547 1 86.19 120 GLN A C 1
ATOM 939 O O . GLN A 1 120 ? -6.996 -15.578 -11.711 1 86.19 120 GLN A O 1
ATOM 944 N N . PRO A 1 121 ? -8.117 -17.469 -12.023 1 90.81 121 PRO A N 1
ATOM 945 C CA . PRO A 1 121 ? -9.008 -16.859 -13.023 1 90.81 121 PRO A CA 1
ATOM 946 C C . PRO A 1 121 ? -9.969 -15.852 -12.406 1 90.81 121 PRO A C 1
ATOM 948 O O . PRO A 1 121 ? -10.648 -15.125 -13.133 1 90.81 121 PRO A O 1
ATOM 951 N N . TRP A 1 122 ? -10.008 -15.82 -11.047 1 93.69 122 TRP A N 1
ATOM 952 C CA . TRP A 1 122 ? -10.914 -14.93 -10.328 1 93.69 122 TRP A CA 1
ATOM 953 C C . TRP A 1 122 ? -10.18 -14.188 -9.219 1 93.69 122 TRP A C 1
ATOM 955 O O . TRP A 1 122 ? -9.234 -14.711 -8.633 1 93.69 122 TRP A O 1
ATOM 965 N N . LEU A 1 123 ? -10.719 -13.031 -9.008 1 93.62 123 LEU A N 1
ATOM 966 C CA . LEU A 1 123 ? -10.25 -12.336 -7.816 1 93.62 123 LEU A CA 1
ATOM 967 C C . LEU A 1 123 ? -10.836 -12.953 -6.551 1 93.62 123 LEU A C 1
ATOM 969 O O . LEU A 1 123 ? -11.992 -13.391 -6.547 1 93.62 123 LEU A O 1
ATOM 973 N N . GLN A 1 124 ? -10.031 -12.953 -5.629 1 90.12 124 GLN A N 1
ATOM 974 C CA . GLN A 1 124 ? -10.477 -13.359 -4.301 1 90.12 124 GLN A CA 1
ATOM 975 C C . GLN A 1 124 ? -10.477 -12.18 -3.334 1 90.12 124 GLN A C 1
ATOM 977 O O . GLN A 1 124 ? -9.828 -11.164 -3.586 1 90.12 124 GLN A O 1
ATOM 982 N N . PRO A 1 125 ? -11.164 -12.336 -2.27 1 88.06 125 PRO A N 1
ATOM 983 C CA . PRO A 1 125 ? -11.289 -11.219 -1.331 1 88.06 125 PRO A CA 1
ATOM 984 C C . PRO A 1 125 ? -9.938 -10.711 -0.839 1 88.06 125 PRO A C 1
ATOM 986 O O . PRO A 1 125 ? -9.758 -9.508 -0.649 1 88.06 125 PRO A O 1
ATOM 989 N N . HIS A 1 126 ? -8.969 -11.547 -0.707 1 84.25 126 HIS A N 1
ATOM 990 C CA . HIS A 1 126 ? -7.68 -11.117 -0.183 1 84.25 126 HIS A CA 1
ATOM 991 C C . HIS A 1 126 ? -6.906 -10.305 -1.215 1 84.25 126 HIS A C 1
ATOM 993 O O . HIS A 1 126 ? -5.914 -9.656 -0.882 1 84.25 126 HIS A O 1
ATOM 999 N N . ASP A 1 127 ? -7.383 -10.289 -2.432 1 88.81 127 ASP A N 1
ATOM 1000 C CA . ASP A 1 127 ? -6.766 -9.5 -3.492 1 88.81 127 ASP A CA 1
ATOM 1001 C C . ASP A 1 127 ? -7.285 -8.062 -3.477 1 88.81 127 ASP A C 1
ATOM 1003 O O . ASP A 1 127 ? -6.703 -7.176 -4.109 1 88.81 127 ASP A O 1
ATOM 1007 N N . ILE A 1 128 ? -8.367 -7.898 -2.809 1 92.31 128 ILE A N 1
ATOM 1008 C CA . ILE A 1 128 ? -9.086 -6.625 -2.861 1 92.31 128 ILE A CA 1
ATOM 1009 C C . ILE A 1 128 ? -8.602 -5.719 -1.73 1 92.31 128 ILE A C 1
ATOM 1011 O O . ILE A 1 128 ? -8.57 -6.129 -0.567 1 92.31 128 ILE A O 1
ATOM 1015 N N . ILE A 1 129 ? -8.211 -4.523 -2.07 1 92 129 ILE A N 1
ATOM 1016 C CA . ILE A 1 129 ? -7.754 -3.533 -1.1 1 92 129 ILE A CA 1
ATOM 1017 C C . ILE A 1 129 ? -8.961 -2.887 -0.416 1 92 129 ILE A C 1
ATOM 1019 O O . ILE A 1 129 ? -8.945 -2.66 0.796 1 92 129 ILE A O 1
ATOM 1023 N N . GLY A 1 130 ? -9.938 -2.633 -1.311 1 94.75 130 GLY A N 1
ATOM 1024 C CA . GLY A 1 130 ? -11.133 -2.025 -0.748 1 94.75 130 GLY A CA 1
ATOM 1025 C C . GLY A 1 130 ? -12.195 -1.728 -1.787 1 94.75 130 GLY A C 1
ATOM 1026 O O . GLY A 1 130 ? -12.039 -2.068 -2.961 1 94.75 130 GLY A O 1
ATOM 1027 N N . ARG A 1 131 ? -13.289 -1.143 -1.251 1 97.19 131 ARG A N 1
ATOM 1028 C CA . ARG A 1 131 ? -14.438 -0.726 -2.055 1 97.19 131 ARG A CA 1
ATOM 1029 C C . ARG A 1 131 ? -14.469 0.79 -2.219 1 97.19 131 ARG A C 1
ATOM 1031 O O . ARG A 1 131 ? -14.219 1.528 -1.265 1 97.19 131 ARG A O 1
ATOM 1038 N N . VAL A 1 132 ? -14.797 1.21 -3.418 1 97.62 132 VAL A N 1
ATOM 1039 C CA . VAL A 1 132 ? -14.859 2.646 -3.664 1 97.62 132 VAL A CA 1
ATOM 1040 C C . VAL A 1 132 ? -16.156 3.215 -3.076 1 97.62 132 VAL A C 1
ATOM 1042 O O . VAL A 1 132 ? -17.25 2.781 -3.438 1 97.62 132 VAL A O 1
ATOM 1045 N N . ALA A 1 133 ? -15.992 4.156 -2.195 1 96.38 133 ALA A N 1
ATOM 1046 C CA . ALA A 1 133 ? -17.141 4.785 -1.543 1 96.38 133 ALA A CA 1
ATOM 1047 C C . ALA A 1 133 ? -17.578 6.035 -2.303 1 96.38 133 ALA A C 1
ATOM 1049 O O . ALA A 1 133 ? -18.781 6.332 -2.371 1 96.38 133 ALA A O 1
ATOM 1050 N N . SER A 1 134 ? -16.594 6.762 -2.777 1 96.12 134 SER A N 1
ATOM 1051 C CA . SER A 1 134 ? -16.859 8.008 -3.49 1 96.12 134 SER A CA 1
ATOM 1052 C C . SER A 1 134 ? -15.633 8.453 -4.289 1 96.12 134 SER A C 1
ATOM 1054 O O . SER A 1 134 ? -14.594 7.793 -4.27 1 96.12 134 SER A O 1
ATOM 1056 N N . TYR A 1 135 ? -15.812 9.398 -5.078 1 95.75 135 TYR A N 1
ATOM 1057 C CA . TYR A 1 135 ? -14.688 9.984 -5.797 1 95.75 135 TYR A CA 1
ATOM 1058 C C . TYR A 1 135 ? -14.867 11.492 -5.957 1 95.75 135 TYR A C 1
ATOM 1060 O O . TYR A 1 135 ? -15.984 12.008 -5.879 1 95.75 135 TYR A O 1
ATOM 1068 N N . LEU A 1 136 ? -13.805 12.234 -6.059 1 94.75 136 LEU A N 1
ATOM 1069 C CA . LEU A 1 136 ? -13.766 13.672 -6.281 1 94.75 136 LEU A CA 1
ATOM 1070 C C . LEU A 1 136 ? -13.07 14 -7.598 1 94.75 136 LEU A C 1
ATOM 1072 O O . LEU A 1 136 ? -11.922 13.609 -7.812 1 94.75 136 LEU A O 1
ATOM 1076 N N . PRO A 1 137 ? -13.727 14.773 -8.43 1 97.19 137 PRO A N 1
ATOM 1077 C CA . PRO A 1 137 ? -13.133 15.117 -9.719 1 97.19 137 PRO A CA 1
ATOM 1078 C C . PRO A 1 137 ? -11.891 16 -9.586 1 97.19 137 PRO A C 1
ATOM 1080 O O . PRO A 1 137 ? -11.844 16.859 -8.703 1 97.19 137 PRO A O 1
ATOM 1083 N N . TYR A 1 138 ? -10.891 15.711 -10.328 1 95.81 138 TYR A N 1
ATOM 1084 C CA . TYR A 1 138 ? -9.719 16.547 -10.57 1 95.81 138 TYR A CA 1
ATOM 1085 C C . TYR A 1 138 ? -8.766 16.516 -9.383 1 95.81 138 TYR A C 1
ATOM 1087 O O . TYR A 1 138 ? -7.594 16.875 -9.508 1 95.81 138 TYR A O 1
ATOM 1095 N N . VAL A 1 139 ? -9.148 16 -8.289 1 94 139 VAL A N 1
ATOM 1096 C CA . VAL A 1 139 ? -8.391 16.125 -7.051 1 94 139 VAL A CA 1
ATOM 1097 C C . VAL A 1 139 ? -7.156 15.234 -7.109 1 94 139 VAL A C 1
ATOM 1099 O O . VAL A 1 139 ? -6.184 15.461 -6.387 1 94 139 VAL A O 1
ATOM 1102 N N . GLY A 1 140 ? -7.148 14.266 -7.969 1 94.88 140 GLY A N 1
ATOM 1103 C CA . GLY A 1 140 ? -6.062 13.305 -8.062 1 94.88 140 GLY A CA 1
ATOM 1104 C C . GLY A 1 140 ? -4.938 13.758 -8.969 1 94.88 140 GLY A C 1
ATOM 1105 O O . GLY A 1 140 ? -3.93 13.062 -9.117 1 94.88 140 GLY A O 1
ATOM 1106 N N . TRP A 1 141 ? -5.012 14.969 -9.539 1 95.06 141 TRP A N 1
ATOM 1107 C CA . TRP A 1 141 ? -4.051 15.391 -10.555 1 95.06 141 TRP A CA 1
ATOM 1108 C C . TRP A 1 141 ? -2.656 15.547 -9.961 1 95.06 141 TRP A C 1
ATOM 1110 O O . TRP A 1 141 ? -1.657 15.227 -10.609 1 95.06 141 TRP A O 1
ATOM 1120 N N . PRO A 1 142 ? -2.49 16.031 -8.711 1 92.25 142 PRO A N 1
ATOM 1121 C CA . PRO A 1 142 ? -1.14 16.031 -8.141 1 92.25 142 PRO A CA 1
ATOM 1122 C C . PRO A 1 142 ? -0.493 14.648 -8.148 1 92.25 142 PRO A C 1
ATOM 1124 O O . PRO A 1 142 ? 0.696 14.516 -8.453 1 92.25 142 PRO A O 1
ATOM 1127 N N . SER A 1 143 ? -1.277 13.648 -7.844 1 92.31 143 SER A N 1
ATOM 1128 C CA . SER A 1 143 ? -0.777 12.281 -7.852 1 92.31 143 SER A CA 1
ATOM 1129 C C . SER A 1 143 ? -0.405 11.828 -9.258 1 92.31 143 SER A C 1
ATOM 1131 O O . SER A 1 143 ? 0.606 11.156 -9.453 1 92.31 143 SER A O 1
ATOM 1133 N N . VAL A 1 144 ? -1.222 12.195 -10.211 1 93.94 144 VAL A N 1
ATOM 1134 C CA . VAL A 1 144 ? -0.952 11.852 -11.602 1 93.94 144 VAL A CA 1
ATOM 1135 C C . VAL A 1 144 ? 0.381 12.453 -12.031 1 93.94 144 VAL A C 1
ATOM 1137 O O . VAL A 1 144 ? 1.23 11.766 -12.602 1 93.94 144 VAL A O 1
ATOM 1140 N N . PHE A 1 145 ? 0.606 13.703 -11.656 1 93.19 145 PHE A N 1
ATOM 1141 C CA . PHE A 1 145 ? 1.827 14.406 -12.031 1 93.19 145 PHE A CA 1
ATOM 1142 C C . PHE A 1 145 ? 3.043 13.773 -11.367 1 93.19 145 PHE A C 1
ATOM 1144 O O . PHE A 1 145 ? 4.066 13.547 -12.016 1 93.19 145 PHE A O 1
ATOM 1151 N N . ILE A 1 146 ? 2.906 13.484 -10.195 1 90.06 146 ILE A N 1
ATOM 1152 C CA . ILE A 1 146 ? 4.031 12.938 -9.445 1 90.06 146 ILE A CA 1
ATOM 1153 C C . ILE A 1 146 ? 4.352 11.531 -9.953 1 90.06 146 ILE A C 1
ATOM 1155 O O . ILE A 1 146 ? 5.52 11.164 -10.086 1 90.06 146 ILE A O 1
ATOM 1159 N N . SER A 1 147 ? 3.285 10.719 -10.188 1 89.06 147 SER A N 1
ATOM 1160 C CA . SER A 1 147 ? 3.504 9.391 -10.742 1 89.06 147 SER A CA 1
ATOM 1161 C C . SER A 1 147 ? 4.242 9.469 -12.078 1 89.06 147 SER A C 1
ATOM 1163 O O . SER A 1 147 ? 5.152 8.672 -12.336 1 89.06 147 SER A O 1
ATOM 1165 N N . GLU A 1 148 ? 3.912 10.43 -12.852 1 89.25 148 GLU A N 1
ATOM 1166 C CA . GLU A 1 148 ? 4.566 10.609 -14.148 1 89.25 148 GLU A CA 1
ATOM 1167 C C . GLU A 1 148 ? 6.004 11.094 -13.977 1 89.25 148 GLU A C 1
ATOM 1169 O O . GLU A 1 148 ? 6.906 10.633 -14.68 1 89.25 148 GLU A O 1
ATOM 1174 N N . ALA A 1 149 ? 6.227 11.977 -13.094 1 86.81 149 ALA A N 1
ATOM 1175 C CA . ALA A 1 149 ? 7.574 12.469 -12.805 1 86.81 149 ALA A CA 1
ATOM 1176 C C . ALA A 1 149 ? 8.469 11.344 -12.289 1 86.81 149 ALA A C 1
ATOM 1178 O O . ALA A 1 149 ? 9.625 11.227 -12.688 1 86.81 149 ALA A O 1
ATOM 1179 N N . TYR A 1 150 ? 7.91 10.57 -11.477 1 83.69 150 TYR A N 1
ATOM 1180 C CA . TYR A 1 150 ? 8.648 9.445 -10.914 1 83.69 150 TYR A CA 1
ATOM 1181 C C . TYR A 1 150 ? 9.039 8.453 -12 1 83.69 150 TYR A C 1
ATOM 1183 O O . TYR A 1 150 ? 10.172 7.957 -12.023 1 83.69 150 TYR A O 1
ATOM 1191 N N . LYS A 1 151 ? 8.141 8.164 -12.859 1 82.56 151 LYS A N 1
ATOM 1192 C CA . LYS A 1 151 ? 8.422 7.258 -13.969 1 82.56 151 LYS A CA 1
ATOM 1193 C C . LYS A 1 151 ? 9.508 7.824 -14.875 1 82.56 151 LYS A C 1
ATOM 1195 O O . LYS A 1 151 ? 10.367 7.082 -15.359 1 82.56 151 LYS A O 1
ATOM 1200 N N . MET A 1 152 ? 9.484 9.117 -15.016 1 83.94 152 MET A N 1
ATOM 1201 C CA . MET A 1 152 ? 10.5 9.781 -15.836 1 83.94 152 MET A CA 1
ATOM 1202 C C . MET A 1 152 ? 11.867 9.703 -15.164 1 83.94 152 MET A C 1
ATOM 1204 O O . MET A 1 152 ? 12.883 9.469 -15.828 1 83.94 152 MET A O 1
ATOM 1208 N N . LEU A 1 153 ? 11.828 9.898 -13.883 1 78.81 153 LEU A N 1
ATOM 1209 C CA . LEU A 1 153 ? 13.07 9.844 -13.133 1 78.81 153 LEU A CA 1
ATOM 1210 C C . LEU A 1 153 ? 13.664 8.438 -13.148 1 78.81 153 LEU A C 1
ATOM 1212 O O . LEU A 1 153 ? 14.883 8.273 -13.227 1 78.81 153 LEU A O 1
ATOM 1216 N N . GLN A 1 154 ? 12.82 7.477 -13.023 1 75.38 154 GLN A N 1
ATOM 1217 C CA . GLN A 1 154 ? 13.281 6.094 -13.062 1 75.38 154 GLN A CA 1
ATOM 1218 C C . GLN A 1 154 ? 13.805 5.723 -14.445 1 75.38 154 GLN A C 1
ATOM 1220 O O . GLN A 1 154 ? 14.75 4.949 -14.57 1 75.38 154 GLN A O 1
ATOM 1225 N N . SER A 1 155 ? 13.086 6.148 -15.461 1 69.44 155 SER A N 1
ATOM 1226 C CA . SER A 1 155 ? 13.492 5.855 -16.828 1 69.44 155 SER A CA 1
ATOM 1227 C C . SER A 1 155 ? 14.773 6.605 -17.188 1 69.44 155 SER A C 1
ATOM 1229 O O . SER A 1 155 ? 15.555 6.137 -18.016 1 69.44 155 SER A O 1
ATOM 1231 N N . GLY A 1 156 ? 14.914 7.848 -16.812 1 59.97 156 GLY A N 1
ATOM 1232 C CA . GLY A 1 156 ? 16.125 8.586 -17.125 1 59.97 156 GLY A CA 1
ATOM 1233 C C . GLY A 1 156 ? 17.344 8.102 -16.359 1 59.97 156 GLY A C 1
ATOM 1234 O O . GLY A 1 156 ? 18.469 8.258 -16.828 1 59.97 156 GLY A O 1
ATOM 1235 N N . GLY A 1 157 ? 17.297 7.746 -15.133 1 49.34 157 GLY A N 1
ATOM 1236 C CA . GLY A 1 157 ? 18.453 7.242 -14.406 1 49.34 157 GLY A CA 1
ATOM 1237 C C . GLY A 1 157 ? 18.859 5.848 -14.844 1 49.34 157 GLY A C 1
ATOM 1238 O O . GLY A 1 157 ? 20.031 5.465 -14.68 1 49.34 157 GLY A O 1
ATOM 1239 N N . SER A 1 158 ? 18.094 4.781 -14.625 1 43.41 158 SER A N 1
ATOM 1240 C CA . SER A 1 158 ? 18.594 3.471 -15.031 1 43.41 158 SER A CA 1
ATOM 1241 C C . SER A 1 158 ? 18.703 3.361 -16.547 1 43.41 158 SER A C 1
ATOM 1243 O O . SER A 1 158 ? 17.703 3.475 -17.25 1 43.41 158 SER A O 1
ATOM 1245 N N . THR A 1 159 ? 19.719 3.686 -17.297 1 35.19 159 THR A N 1
ATOM 1246 C CA . THR A 1 159 ? 20.203 2.896 -18.422 1 35.19 159 THR A CA 1
ATOM 1247 C C . THR A 1 159 ? 19.953 1.408 -18.188 1 35.19 159 THR A C 1
ATOM 1249 O O . THR A 1 159 ? 19.609 0.674 -19.109 1 35.19 159 THR A O 1
ATOM 1252 N N . THR A 1 160 ? 20.641 0.701 -17.141 1 31.84 160 THR A N 1
ATOM 1253 C CA . THR A 1 160 ? 20.797 -0.749 -17.125 1 31.84 160 THR A CA 1
ATOM 1254 C C . THR A 1 160 ? 19.531 -1.427 -16.609 1 31.84 160 THR A C 1
ATOM 1256 O O . THR A 1 160 ? 19.438 -2.656 -16.609 1 31.84 160 THR A O 1
ATOM 1259 N N . THR A 1 161 ? 18.875 -0.957 -15.594 1 33.16 161 THR A N 1
ATOM 1260 C CA . THR A 1 161 ? 17.969 -1.989 -15.109 1 33.16 161 THR A CA 1
ATOM 1261 C C . THR A 1 161 ? 16.828 -2.207 -16.094 1 33.16 161 THR A C 1
ATOM 1263 O O . THR A 1 161 ? 16.188 -1.25 -16.531 1 33.16 161 THR A O 1
ATOM 1266 N N . PRO A 1 162 ? 16.719 -3.371 -16.844 1 29.25 162 PRO A N 1
ATOM 1267 C CA . PRO A 1 162 ? 15.703 -3.742 -17.828 1 29.25 162 PRO A CA 1
ATOM 1268 C C . PRO A 1 162 ? 14.281 -3.418 -17.375 1 29.25 162 PRO A C 1
ATOM 1270 O O . PRO A 1 162 ? 13.93 -3.66 -16.219 1 29.25 162 PRO A O 1
ATOM 1273 N N . GLN A 1 163 ? 13.672 -2.35 -17.766 1 28.52 163 GLN A N 1
ATOM 1274 C CA . GLN A 1 163 ? 12.258 -1.995 -17.781 1 28.52 163 GLN A CA 1
ATOM 1275 C C . GLN A 1 163 ? 11.391 -3.199 -18.125 1 28.52 163 GLN A C 1
ATOM 1277 O O . GLN A 1 163 ? 11.57 -3.814 -19.172 1 28.52 163 GLN A O 1
ATOM 1282 N N . VAL A 1 164 ? 11.125 -4.094 -17.344 1 25.23 164 VAL A N 1
ATOM 1283 C CA . VAL A 1 164 ? 10.125 -5.059 -17.781 1 25.23 164 VAL A CA 1
ATOM 1284 C C . VAL A 1 164 ? 8.914 -4.324 -18.359 1 25.23 164 VAL A C 1
ATOM 1286 O O . VAL A 1 164 ? 8.211 -3.611 -17.641 1 25.23 164 VAL A O 1
ATOM 1289 N N . HIS A 1 165 ? 9.016 -3.664 -19.531 1 25.05 165 HIS A N 1
ATOM 1290 C CA . HIS A 1 165 ? 7.949 -3.24 -20.422 1 25.05 165 HIS A CA 1
ATOM 1291 C C . HIS A 1 165 ? 6.918 -4.348 -20.609 1 25.05 165 HIS A C 1
ATOM 1293 O O . HIS A 1 165 ? 7.246 -5.426 -21.109 1 25.05 165 HIS A O 1
ATOM 1299 N N . TRP A 1 166 ? 6.043 -4.672 -19.734 1 23.84 166 TRP A N 1
ATOM 1300 C CA . TRP A 1 166 ? 4.973 -5.504 -20.281 1 23.84 166 TRP A CA 1
ATOM 1301 C C . TRP A 1 166 ? 4.324 -4.84 -21.484 1 23.84 166 TRP A C 1
ATOM 1303 O O . TRP A 1 166 ? 3.795 -3.732 -21.391 1 23.84 166 TRP A O 1
ATOM 1313 N N . VAL A 1 167 ? 5.031 -4.715 -22.641 1 20.78 167 VAL A N 1
ATOM 1314 C CA . VAL A 1 167 ? 4.395 -4.52 -23.938 1 20.78 167 VAL A CA 1
ATOM 1315 C C . VAL A 1 167 ? 3.242 -5.508 -24.109 1 20.78 167 VAL A C 1
ATOM 1317 O O . VAL A 1 167 ? 3.455 -6.723 -24.125 1 20.78 167 VAL A O 1
ATOM 1320 N N . THR A 1 168 ? 2.039 -5.375 -23.516 1 19.64 168 THR A N 1
ATOM 1321 C CA . THR A 1 168 ? 0.938 -6.031 -24.203 1 19.64 168 THR A CA 1
ATOM 1322 C C . THR A 1 168 ? 0.922 -5.645 -25.688 1 19.64 168 THR A C 1
ATOM 1324 O O . THR A 1 168 ? 0.807 -4.461 -26.016 1 19.64 168 THR A O 1
ATOM 1327 N N . MET A 1 169 ? 1.925 -6.129 -26.516 1 16.92 169 MET A N 1
ATOM 1328 C CA . MET A 1 169 ? 1.388 -6.246 -27.859 1 16.92 169 MET A CA 1
ATOM 1329 C C . MET A 1 169 ? 0.251 -7.262 -27.906 1 16.92 169 MET A C 1
ATOM 1331 O O . MET A 1 169 ? 0.288 -8.273 -27.203 1 16.92 169 MET A O 1
ATOM 1335 N N . MET B 1 1 ? -21.969 35.344 15.227 1 62.22 1 MET B N 1
ATOM 1336 C CA . MET B 1 1 ? -20.562 35.625 14.953 1 62.22 1 MET B CA 1
ATOM 1337 C C . MET B 1 1 ? -19.672 34.438 15.344 1 62.22 1 MET B C 1
ATOM 1339 O O . MET B 1 1 ? -18.75 34.094 14.617 1 62.22 1 MET B O 1
ATOM 1343 N N . LYS B 1 2 ? -20.109 33.906 16.578 1 80.19 2 LYS B N 1
ATOM 1344 C CA . LYS B 1 2 ? -19.359 32.812 17.156 1 80.19 2 LYS B CA 1
ATOM 1345 C C . LYS B 1 2 ? -19.531 31.531 16.328 1 80.19 2 LYS B C 1
ATOM 1347 O O . LYS B 1 2 ? -18.562 30.797 16.109 1 80.19 2 LYS B O 1
ATOM 1352 N N . ILE B 1 3 ? -20.703 31.438 15.727 1 80.62 3 ILE B N 1
ATOM 1353 C CA . ILE B 1 3 ? -21.016 30.234 14.969 1 80.62 3 ILE B CA 1
ATOM 1354 C C . ILE B 1 3 ? -20.312 30.266 13.617 1 80.62 3 ILE B C 1
ATOM 1356 O O . ILE B 1 3 ? -19.812 29.234 13.148 1 80.62 3 ILE B O 1
ATOM 1360 N N . ARG B 1 4 ? -20.266 31.422 13.117 1 83.94 4 ARG B N 1
ATOM 1361 C CA . ARG B 1 4 ? -19.578 31.578 11.836 1 83.94 4 ARG B CA 1
ATOM 1362 C C . ARG B 1 4 ? -18.094 31.25 11.969 1 83.94 4 ARG B C 1
ATOM 1364 O O . ARG B 1 4 ? -17.516 30.609 11.094 1 83.94 4 ARG B O 1
ATOM 1371 N N . HIS B 1 5 ? -17.531 31.625 12.992 1 87.12 5 HIS B N 1
ATOM 1372 C CA . HIS B 1 5 ? -16.125 31.359 13.234 1 87.12 5 HIS B CA 1
ATOM 1373 C C . HIS B 1 5 ? -15.875 29.859 13.438 1 87.12 5 HIS B C 1
ATOM 1375 O O . HIS B 1 5 ? -14.898 29.312 12.922 1 87.12 5 HIS B O 1
ATOM 1381 N N . ALA B 1 6 ? -16.766 29.281 14.094 1 86.94 6 ALA B N 1
ATOM 1382 C CA . ALA B 1 6 ? -16.656 27.844 14.32 1 86.94 6 ALA B CA 1
ATOM 1383 C C . ALA B 1 6 ? -16.797 27.078 13.008 1 86.94 6 ALA B C 1
ATOM 1385 O O . ALA B 1 6 ? -16.094 26.094 12.773 1 86.94 6 ALA B O 1
ATOM 1386 N N . LEU B 1 7 ? -17.672 27.5 12.211 1 88 7 LEU B N 1
ATOM 1387 C CA . LEU B 1 7 ? -17.906 26.859 10.922 1 88 7 LEU B CA 1
ATOM 1388 C C . LEU B 1 7 ? -16.688 27.016 10.008 1 88 7 LEU B C 1
ATOM 1390 O O . LEU B 1 7 ? -16.281 26.062 9.344 1 88 7 LEU B O 1
ATOM 1394 N N . THR B 1 8 ? -16.141 28.172 10.016 1 88.62 8 THR B N 1
ATOM 1395 C CA . THR B 1 8 ? -14.969 28.406 9.172 1 88.62 8 THR B CA 1
ATOM 1396 C C . THR B 1 8 ? -13.766 27.609 9.664 1 88.62 8 THR B C 1
ATOM 1398 O O . THR B 1 8 ? -12.992 27.078 8.867 1 88.62 8 THR B O 1
ATOM 1401 N N . GLN B 1 9 ? -13.688 27.484 10.883 1 88.75 9 GLN B N 1
ATOM 1402 C CA . GLN B 1 9 ? -12.594 26.719 11.453 1 88.75 9 GLN B CA 1
ATOM 1403 C C . GLN B 1 9 ? -12.742 25.234 11.133 1 88.75 9 GLN B C 1
ATOM 1405 O O . GLN B 1 9 ? -11.758 24.547 10.844 1 88.75 9 GLN B O 1
ATOM 1410 N N . SER B 1 10 ? -13.984 24.828 11.211 1 88 10 SER B N 1
ATOM 1411 C CA . SER B 1 10 ? -14.242 23.438 10.898 1 88 10 SER B CA 1
ATOM 1412 C C . SER B 1 10 ? -13.953 23.125 9.43 1 88 10 SER B C 1
ATOM 1414 O O . SER B 1 10 ? -13.375 22.094 9.109 1 88 10 SER B O 1
ATOM 1416 N N . VAL B 1 11 ? -14.336 24.016 8.609 1 89.06 11 VAL B N 1
ATOM 1417 C CA . VAL B 1 11 ? -14.117 23.844 7.184 1 89.06 11 VAL B CA 1
ATOM 1418 C C . VAL B 1 11 ? -12.617 23.844 6.883 1 89.06 11 VAL B C 1
ATOM 1420 O O . VAL B 1 11 ? -12.125 23 6.137 1 89.06 11 VAL B O 1
ATOM 1423 N N . THR B 1 12 ? -11.891 24.703 7.426 1 89.69 12 THR B N 1
ATOM 1424 C CA . THR B 1 12 ? -10.445 24.766 7.23 1 89.69 12 THR B CA 1
ATOM 1425 C C . THR B 1 12 ? -9.773 23.5 7.742 1 89.69 12 THR B C 1
ATOM 1427 O O . THR B 1 12 ? -8.852 22.984 7.109 1 89.69 12 THR B O 1
ATOM 1430 N N . PHE B 1 13 ? -10.281 23.094 8.852 1 86.56 13 PHE B N 1
ATOM 1431 C CA . PHE B 1 13 ? -9.75 21.859 9.398 1 86.56 13 PHE B CA 1
ATOM 1432 C C . PHE B 1 13 ? -9.977 20.688 8.438 1 86.56 13 PHE B C 1
ATOM 1434 O O . PHE B 1 13 ? -9.062 19.922 8.156 1 86.56 13 PHE B O 1
ATOM 1441 N N . LEU B 1 14 ? -11.133 20.672 7.926 1 84.38 14 LEU B N 1
ATOM 1442 C CA . LEU B 1 14 ? -11.484 19.594 7.004 1 84.38 14 LEU B CA 1
ATOM 1443 C C . LEU B 1 14 ? -10.633 19.656 5.742 1 84.38 14 LEU B C 1
ATOM 1445 O O . LEU B 1 14 ? -10.102 18.641 5.285 1 84.38 14 LEU B O 1
ATOM 1449 N N . VAL B 1 15 ? -10.461 20.781 5.211 1 86.56 15 VAL B N 1
ATOM 1450 C CA . VAL B 1 15 ? -9.664 20.984 4.004 1 86.56 15 VAL B CA 1
ATOM 1451 C C . VAL B 1 15 ? -8.211 20.578 4.27 1 86.56 15 VAL B C 1
ATOM 1453 O O . VAL B 1 15 ? -7.574 19.953 3.428 1 86.56 15 VAL B O 1
ATOM 1456 N N . MET B 1 16 ? -7.723 20.891 5.402 1 85.62 16 MET B N 1
ATOM 1457 C CA . MET B 1 16 ? -6.348 20.562 5.762 1 85.62 16 MET B CA 1
ATOM 1458 C C . MET B 1 16 ? -6.168 19.047 5.875 1 85.62 16 MET B C 1
ATOM 1460 O O . MET B 1 16 ? -5.16 18.5 5.422 1 85.62 16 MET B O 1
ATOM 1464 N N . VAL B 1 17 ? -7.109 18.422 6.441 1 79.88 17 VAL B N 1
ATOM 1465 C CA . VAL B 1 17 ? -7.035 16.969 6.598 1 79.88 17 VAL B CA 1
ATOM 1466 C C . VAL B 1 17 ? -7.027 16.312 5.223 1 79.88 17 VAL B C 1
ATOM 1468 O O . VAL B 1 17 ? -6.203 15.43 4.957 1 79.88 17 VAL B O 1
ATOM 1471 N N . VAL B 1 18 ? -7.871 16.766 4.406 1 80.62 18 VAL B N 1
ATOM 1472 C CA . VAL B 1 18 ? -7.961 16.203 3.061 1 80.62 18 VAL B CA 1
ATOM 1473 C C . VAL B 1 18 ? -6.66 16.469 2.305 1 80.62 18 VAL B C 1
ATOM 1475 O O . VAL B 1 18 ? -6.125 15.57 1.647 1 80.62 18 VAL B O 1
ATOM 1478 N N . ALA B 1 19 ? -6.207 17.641 2.4 1 86.69 19 ALA B N 1
ATOM 1479 C CA . ALA B 1 19 ? -4.949 17.984 1.745 1 86.69 19 ALA B CA 1
ATOM 1480 C C . ALA B 1 19 ? -3.809 17.109 2.244 1 86.69 19 ALA B C 1
ATOM 1482 O O . ALA B 1 19 ? -2.994 16.625 1.452 1 86.69 19 ALA B O 1
ATOM 1483 N N . LEU B 1 20 ? -3.787 16.953 3.518 1 85.19 20 LEU B N 1
ATOM 1484 C CA . LEU B 1 20 ? -2.752 16.094 4.094 1 85.19 20 LEU B CA 1
ATOM 1485 C C . LEU B 1 20 ? -2.883 14.664 3.594 1 85.19 20 LEU B C 1
ATOM 1487 O O . LEU B 1 20 ? -1.885 14.031 3.242 1 85.19 20 LEU B O 1
ATOM 1491 N N . LEU B 1 21 ? -4.074 14.188 3.473 1 84.62 21 LEU B N 1
ATOM 1492 C CA . LEU B 1 21 ? -4.348 12.828 3.018 1 84.62 21 LEU B CA 1
ATOM 1493 C C . LEU B 1 21 ? -3.908 12.641 1.571 1 84.62 21 LEU B C 1
ATOM 1495 O O . LEU B 1 21 ? -3.43 11.562 1.198 1 84.62 21 LEU B O 1
ATOM 1499 N N . VAL B 1 22 ? -3.951 13.625 0.867 1 85.12 22 VAL B N 1
ATOM 1500 C CA . VAL B 1 22 ? -3.672 13.539 -0.563 1 85.12 22 VAL B CA 1
ATOM 1501 C C . VAL B 1 22 ? -2.203 13.852 -0.824 1 85.12 22 VAL B C 1
ATOM 1503 O O . VAL B 1 22 ? -1.528 13.141 -1.566 1 85.12 22 VAL B O 1
ATOM 1506 N N . LEU B 1 23 ? -1.688 14.812 -0.155 1 87.12 23 LEU B N 1
ATOM 1507 C CA . LEU B 1 23 ? -0.392 15.352 -0.547 1 87.12 23 LEU B CA 1
ATOM 1508 C C . LEU B 1 23 ? 0.741 14.617 0.164 1 87.12 23 LEU B C 1
ATOM 1510 O O . LEU B 1 23 ? 1.838 14.484 -0.383 1 87.12 23 LEU B O 1
ATOM 1514 N N . VAL B 1 24 ? 0.521 14.164 1.309 1 87.56 24 VAL B N 1
ATOM 1515 C CA . VAL B 1 24 ? 1.597 13.547 2.078 1 87.56 24 VAL B CA 1
ATOM 1516 C C . VAL B 1 24 ? 2.098 12.297 1.355 1 87.56 24 VAL B C 1
ATOM 1518 O O . VAL B 1 24 ? 3.295 12.156 1.097 1 87.56 24 VAL B O 1
ATOM 1521 N N . PRO B 1 25 ? 1.2 11.406 0.97 1 88.25 25 PRO B N 1
ATOM 1522 C CA . PRO B 1 25 ? 1.712 10.242 0.241 1 88.25 25 PRO B CA 1
ATOM 1523 C C . PRO B 1 25 ? 2.424 10.625 -1.055 1 88.25 25 PRO B C 1
ATOM 1525 O O . PRO B 1 25 ? 3.42 10 -1.424 1 88.25 25 PRO B O 1
ATOM 1528 N N . GLU B 1 26 ? 1.922 11.625 -1.696 1 87.44 26 GLU B N 1
ATOM 1529 C CA . GLU B 1 26 ? 2.557 12.078 -2.93 1 87.44 26 GLU B CA 1
ATOM 1530 C C . GLU B 1 26 ? 3.961 12.617 -2.666 1 87.44 26 GLU B C 1
ATOM 1532 O O . GLU B 1 26 ? 4.895 12.32 -3.414 1 87.44 26 GLU B O 1
ATOM 1537 N N . GLY B 1 27 ? 4.055 13.438 -1.666 1 87.62 27 GLY B N 1
ATOM 1538 C CA . GLY B 1 27 ? 5.355 13.984 -1.31 1 87.62 27 GLY B CA 1
ATOM 1539 C C . GLY B 1 27 ? 6.363 12.914 -0.937 1 87.62 27 GLY B C 1
ATOM 1540 O O . GLY B 1 27 ? 7.512 12.953 -1.382 1 87.62 27 GLY B O 1
ATOM 1541 N N . THR B 1 28 ? 5.949 12.016 -0.174 1 90.94 28 THR B N 1
ATOM 1542 C CA . THR B 1 28 ? 6.848 10.945 0.224 1 90.94 28 THR B CA 1
ATOM 1543 C C . THR B 1 28 ? 7.246 10.094 -0.982 1 90.94 28 THR B C 1
ATOM 1545 O O . THR B 1 28 ? 8.391 9.648 -1.083 1 90.94 28 THR B O 1
ATOM 1548 N N . MET B 1 29 ? 6.324 9.82 -1.896 1 89.44 29 MET B N 1
ATOM 1549 C CA . MET B 1 29 ? 6.617 9.07 -3.117 1 89.44 29 MET B CA 1
ATOM 1550 C C . MET B 1 29 ? 7.73 9.75 -3.912 1 89.44 29 MET B C 1
ATOM 1552 O O . MET B 1 29 ? 8.617 9.078 -4.438 1 89.44 29 MET B O 1
ATOM 1556 N N . LEU B 1 30 ? 7.711 11.039 -3.953 1 87.31 30 LEU B N 1
ATOM 1557 C CA . LEU B 1 30 ? 8.688 11.789 -4.73 1 87.31 30 LEU B CA 1
ATOM 1558 C C . LEU B 1 30 ? 10.078 11.688 -4.102 1 87.31 30 LEU B C 1
ATOM 1560 O O . LEU B 1 30 ? 11.078 11.609 -4.812 1 87.31 30 LEU B O 1
ATOM 1564 N N . VAL B 1 31 ? 10.078 11.602 -2.803 1 88 31 VAL B N 1
ATOM 1565 C CA . VAL B 1 31 ? 11.352 11.68 -2.104 1 88 31 VAL B CA 1
ATOM 1566 C C . VAL B 1 31 ? 11.906 10.273 -1.894 1 88 31 VAL B C 1
ATOM 1568 O O . VAL B 1 31 ? 13.125 10.07 -1.905 1 88 31 VAL B O 1
ATOM 1571 N N . THR B 1 32 ? 11 9.266 -1.728 1 91.94 32 THR B N 1
ATOM 1572 C CA . THR B 1 32 ? 11.492 7.953 -1.313 1 91.94 32 THR B CA 1
ATOM 1573 C C . THR B 1 32 ? 11.141 6.891 -2.348 1 91.94 32 THR B C 1
ATOM 1575 O O . THR B 1 32 ? 11.672 5.777 -2.312 1 91.94 32 THR B O 1
ATOM 1578 N N . GLY B 1 33 ? 10.18 7.156 -3.221 1 90.31 33 GLY B N 1
ATOM 1579 C CA . GLY B 1 33 ? 9.695 6.164 -4.164 1 90.31 33 GLY B CA 1
ATOM 1580 C C . GLY B 1 33 ? 8.664 5.227 -3.57 1 90.31 33 GLY B C 1
ATOM 1581 O O . GLY B 1 33 ? 8.266 4.246 -4.203 1 90.31 33 GLY B O 1
ATOM 1582 N N . VAL B 1 34 ? 8.273 5.496 -2.324 1 91.31 34 VAL B N 1
ATOM 1583 C CA . VAL B 1 34 ? 7.273 4.699 -1.62 1 91.31 34 VAL B CA 1
ATOM 1584 C C . VAL B 1 34 ? 6.207 5.613 -1.027 1 91.31 34 VAL B C 1
ATOM 1586 O O . VAL B 1 34 ? 6.527 6.613 -0.377 1 91.31 34 VAL B O 1
ATOM 1589 N N . LYS B 1 35 ? 4.961 5.316 -1.198 1 87.31 35 LYS B N 1
ATOM 1590 C CA . LYS B 1 35 ? 3.867 6.176 -0.756 1 87.31 35 LYS B CA 1
ATOM 1591 C C . LYS B 1 35 ? 3.797 6.238 0.768 1 87.31 35 LYS B C 1
ATOM 1593 O O . LYS B 1 35 ? 3.527 7.293 1.341 1 87.31 35 LYS B O 1
ATOM 1598 N N . THR B 1 36 ? 4.016 5.047 1.382 1 89.56 36 THR B N 1
ATOM 1599 C CA . THR B 1 36 ? 4.016 4.969 2.838 1 89.56 36 THR B CA 1
ATOM 1600 C C . THR B 1 36 ? 5.34 4.402 3.348 1 89.56 36 THR B C 1
ATOM 1602 O O . THR B 1 36 ? 5.406 3.244 3.764 1 89.56 36 THR B O 1
ATOM 1605 N N . PRO B 1 37 ? 6.355 5.277 3.408 1 93.25 37 PRO B N 1
ATOM 1606 C CA . PRO B 1 37 ? 7.711 4.777 3.664 1 93.25 37 PRO B CA 1
ATOM 1607 C C . PRO B 1 37 ? 7.953 4.461 5.137 1 93.25 37 PRO B C 1
ATOM 1609 O O . PRO B 1 37 ? 8.961 3.842 5.484 1 93.25 37 PRO B O 1
ATOM 1612 N N . ALA B 1 38 ? 7.121 4.906 6.031 1 93.62 38 ALA B N 1
ATOM 1613 C CA . ALA B 1 38 ? 7.219 4.602 7.453 1 93.62 38 ALA B CA 1
ATOM 1614 C C . ALA B 1 38 ? 6.297 3.447 7.836 1 93.62 38 ALA B C 1
ATOM 1616 O O . ALA B 1 38 ? 5.07 3.561 7.723 1 93.62 38 ALA B O 1
ATOM 1617 N N . MET B 1 39 ? 6.848 2.355 8.273 1 93.5 39 MET B N 1
ATOM 1618 C CA . MET B 1 39 ? 6.035 1.178 8.578 1 93.5 39 MET B CA 1
ATOM 1619 C C . MET B 1 39 ? 6.434 0.575 9.922 1 93.5 39 MET B C 1
ATOM 1621 O O . MET B 1 39 ? 7.621 0.488 10.242 1 93.5 39 MET B O 1
ATOM 1625 N N . ALA B 1 40 ? 5.445 0.252 10.633 1 95.19 40 ALA B N 1
ATOM 1626 C CA . ALA B 1 40 ? 5.703 -0.358 11.93 1 95.19 40 ALA B CA 1
ATOM 1627 C C . ALA B 1 40 ? 5.992 -1.85 11.789 1 95.19 40 ALA B C 1
ATOM 1629 O O . ALA B 1 40 ? 5.414 -2.523 10.938 1 95.19 40 ALA B O 1
ATOM 1630 N N . VAL B 1 41 ? 6.84 -2.32 12.586 1 97.06 41 VAL B N 1
ATOM 1631 C CA . VAL B 1 41 ? 7.129 -3.748 12.672 1 97.06 41 VAL B CA 1
ATOM 1632 C C . VAL B 1 41 ? 6.137 -4.426 13.609 1 97.06 41 VAL B C 1
ATOM 1634 O O . VAL B 1 41 ? 6.082 -4.109 14.797 1 97.06 41 VAL B O 1
ATOM 1637 N N . LEU B 1 42 ? 5.473 -5.387 13.086 1 94.69 42 LEU B N 1
ATOM 1638 C CA . LEU B 1 42 ? 4.34 -5.961 13.805 1 94.69 42 LEU B CA 1
ATOM 1639 C C . LEU B 1 42 ? 4.734 -7.266 14.484 1 94.69 42 LEU B C 1
ATOM 1641 O O . LEU B 1 42 ? 4.035 -7.738 15.383 1 94.69 42 LEU B O 1
ATOM 1645 N N . SER B 1 43 ? 5.777 -7.918 14.062 1 94.69 43 SER B N 1
ATOM 1646 C CA . SER B 1 43 ? 6.168 -9.227 14.586 1 94.69 43 SER B CA 1
ATOM 1647 C C . SER B 1 43 ? 7.613 -9.219 15.07 1 94.69 43 SER B C 1
ATOM 1649 O O . SER B 1 43 ? 8.305 -8.211 14.961 1 94.69 43 SER B O 1
ATOM 1651 N N . GLU B 1 44 ? 8.055 -10.352 15.648 1 97.38 44 GLU B N 1
ATOM 1652 C CA . GLU B 1 44 ? 9.367 -10.438 16.266 1 97.38 44 GLU B CA 1
ATOM 1653 C C . GLU B 1 44 ? 10.375 -11.117 15.352 1 97.38 44 GLU B C 1
ATOM 1655 O O . GLU B 1 44 ? 11.5 -11.406 15.758 1 97.38 44 GLU B O 1
ATOM 1660 N N . SER B 1 45 ? 10.055 -11.305 14.148 1 97.56 45 SER B N 1
ATOM 1661 C CA . SER B 1 45 ? 10.852 -12.133 13.25 1 97.56 45 SER B CA 1
ATOM 1662 C C . SER B 1 45 ? 12.25 -11.555 13.055 1 97.56 45 SER B C 1
ATOM 1664 O O . SER B 1 45 ? 13.195 -12.281 12.766 1 97.56 45 SER B O 1
ATOM 1666 N N . MET B 1 46 ? 12.484 -10.273 13.234 1 98.44 46 MET B N 1
ATOM 1667 C CA . MET B 1 46 ? 13.766 -9.625 12.945 1 98.44 46 MET B CA 1
ATOM 1668 C C . MET B 1 46 ? 14.539 -9.367 14.234 1 98.44 46 MET B C 1
ATOM 1670 O O . MET B 1 46 ? 15.578 -8.703 14.219 1 98.44 46 MET B O 1
ATOM 1674 N N . GLU B 1 47 ? 14.086 -9.852 15.227 1 97.5 47 GLU B N 1
ATOM 1675 C CA . GLU B 1 47 ? 14.805 -9.648 16.484 1 97.5 47 GLU B CA 1
ATOM 1676 C C . GLU B 1 47 ? 16.094 -10.461 16.516 1 97.5 47 GLU B C 1
ATOM 1678 O O . GLU B 1 47 ? 16.156 -11.555 15.945 1 97.5 47 GLU B O 1
ATOM 1683 N N . PRO B 1 48 ? 17.016 -9.797 17.141 1 96.75 48 PRO B N 1
ATOM 1684 C CA . PRO B 1 48 ? 16.984 -8.586 17.969 1 96.75 48 PRO B CA 1
ATOM 1685 C C . PRO B 1 48 ? 17.281 -7.324 17.156 1 96.75 48 PRO B C 1
ATOM 1687 O O . PRO B 1 48 ? 17.203 -6.211 17.688 1 96.75 48 PRO B O 1
ATOM 1690 N N . ALA B 1 49 ? 17.672 -7.363 15.922 1 96.75 49 ALA B N 1
ATOM 1691 C CA . ALA B 1 49 ? 18.078 -6.207 15.125 1 96.75 49 ALA B CA 1
ATOM 1692 C C . ALA B 1 49 ? 16.969 -5.16 15.07 1 96.75 49 ALA B C 1
ATOM 1694 O O . ALA B 1 49 ? 17.219 -3.967 15.266 1 96.75 49 ALA B O 1
ATOM 1695 N N . ILE B 1 50 ? 15.82 -5.594 14.812 1 97.75 50 ILE B N 1
ATOM 1696 C CA . ILE B 1 50 ? 14.617 -4.773 14.773 1 97.75 50 ILE B CA 1
ATOM 1697 C C . ILE B 1 50 ? 13.531 -5.414 15.641 1 97.75 50 ILE B C 1
ATOM 1699 O O . ILE B 1 50 ? 13.211 -6.59 15.469 1 97.75 50 ILE B O 1
ATOM 1703 N N . ARG B 1 51 ? 12.961 -4.664 16.516 1 98.19 51 ARG B N 1
ATOM 1704 C CA . ARG B 1 51 ? 11.992 -5.203 17.453 1 98.19 51 ARG B CA 1
ATOM 1705 C C . ARG B 1 51 ? 10.57 -4.828 17.047 1 98.19 51 ARG B C 1
ATOM 1707 O O . ARG B 1 51 ? 10.352 -3.805 16.406 1 98.19 51 ARG B O 1
ATOM 1714 N N . ARG B 1 52 ? 9.703 -5.762 17.453 1 97.38 52 ARG B N 1
ATOM 1715 C CA . ARG B 1 52 ? 8.297 -5.391 17.344 1 97.38 52 ARG B CA 1
ATOM 1716 C C . ARG B 1 52 ? 8.047 -4.016 17.953 1 97.38 52 ARG B C 1
ATOM 1718 O O . ARG B 1 52 ? 8.547 -3.711 19.047 1 97.38 52 ARG B O 1
ATOM 1725 N N . GLY B 1 53 ? 7.332 -3.139 17.25 1 96.81 53 GLY B N 1
ATOM 1726 C CA . GLY B 1 53 ? 7.047 -1.802 17.75 1 96.81 53 GLY B CA 1
ATOM 1727 C C . GLY B 1 53 ? 8.008 -0.751 17.219 1 96.81 53 GLY B C 1
ATOM 1728 O O . GLY B 1 53 ? 7.789 0.447 17.406 1 96.81 53 GLY B O 1
ATOM 1729 N N . ASP B 1 54 ? 9.086 -1.211 16.609 1 97.75 54 ASP B N 1
ATOM 1730 C CA . ASP B 1 54 ? 9.945 -0.267 15.906 1 97.75 54 ASP B CA 1
ATOM 1731 C C . ASP B 1 54 ? 9.289 0.223 14.617 1 97.75 54 ASP B C 1
ATOM 1733 O O . ASP B 1 54 ? 8.391 -0.431 14.086 1 97.75 54 ASP B O 1
ATOM 1737 N N . MET B 1 55 ? 9.695 1.383 14.188 1 96.12 55 MET B N 1
ATOM 1738 C CA . MET B 1 55 ? 9.297 1.912 12.891 1 96.12 55 MET B CA 1
ATOM 1739 C C . MET B 1 55 ? 10.445 1.828 11.891 1 96.12 55 MET B C 1
ATOM 1741 O O . MET B 1 55 ? 11.555 2.273 12.172 1 96.12 55 MET B O 1
ATOM 1745 N N . VAL B 1 56 ? 10.211 1.235 10.773 1 96.88 56 VAL B N 1
ATOM 1746 C CA . VAL B 1 56 ? 11.234 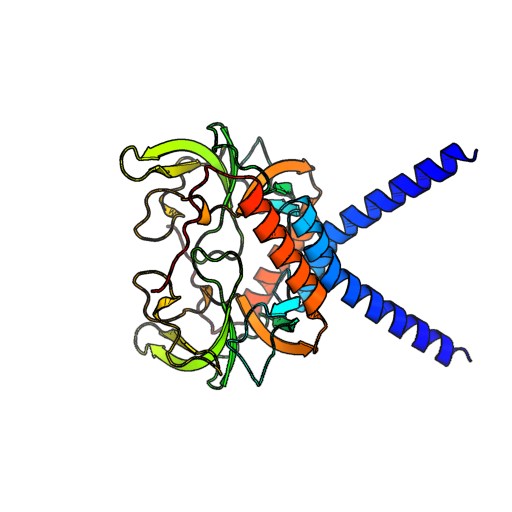1.192 9.742 1 96.88 56 VAL B CA 1
ATOM 1747 C C . VAL B 1 56 ? 10.914 2.219 8.656 1 96.88 56 VAL B C 1
ATOM 1749 O O . VAL B 1 56 ? 9.742 2.461 8.344 1 96.88 56 VAL B O 1
ATOM 1752 N N . PHE B 1 57 ? 11.922 2.812 8.125 1 95.81 57 PHE B N 1
ATOM 1753 C CA . PHE B 1 57 ? 11.812 3.75 7.016 1 95.81 57 PHE B CA 1
ATOM 1754 C C . PHE B 1 57 ? 12.398 3.145 5.742 1 95.81 57 PHE B C 1
ATOM 1756 O O . PHE B 1 57 ? 13.562 2.746 5.715 1 95.81 57 PHE B O 1
ATOM 1763 N N . VAL B 1 58 ? 11.531 3.074 4.688 1 96.12 58 VAL B N 1
ATOM 1764 C CA . VAL B 1 58 ? 11.867 2.324 3.484 1 96.12 58 VAL B CA 1
ATOM 1765 C C . VAL B 1 58 ? 11.938 3.27 2.287 1 96.12 58 VAL B C 1
ATOM 1767 O O . VAL B 1 58 ? 11.25 4.293 2.26 1 96.12 58 VAL B O 1
ATOM 1770 N N . HIS B 1 59 ? 12.797 2.992 1.362 1 95 59 HIS B N 1
ATOM 1771 C CA . HIS B 1 59 ? 12.883 3.73 0.108 1 95 59 HIS B CA 1
ATOM 1772 C C . HIS B 1 59 ? 13.039 2.783 -1.078 1 95 59 HIS B C 1
ATOM 1774 O O . HIS B 1 59 ? 13.438 1.628 -0.908 1 95 59 HIS B O 1
ATOM 1780 N N . ASN B 1 60 ? 12.609 3.209 -2.189 1 92.06 60 ASN B N 1
ATOM 1781 C CA . ASN B 1 60 ? 12.781 2.486 -3.445 1 92.06 60 ASN B CA 1
ATOM 1782 C C . ASN B 1 60 ? 13.422 3.367 -4.516 1 92.06 60 ASN B C 1
ATOM 1784 O O . ASN B 1 60 ? 12.953 3.402 -5.656 1 92.06 60 ASN B O 1
ATOM 1788 N N . MET B 1 61 ? 14.414 4.113 -4.133 1 82.19 61 MET B N 1
ATOM 1789 C CA . MET B 1 61 ? 15.039 5.066 -5.047 1 82.19 61 MET B CA 1
ATOM 1790 C C . MET B 1 61 ? 16.359 4.523 -5.582 1 82.19 61 MET B C 1
ATOM 1792 O O . MET B 1 61 ? 16.969 5.117 -6.477 1 82.19 61 MET B O 1
ATOM 1796 N N . SER B 1 62 ? 16.781 3.445 -5.035 1 75.94 62 SER B N 1
ATOM 1797 C CA . SER B 1 62 ? 18.094 2.961 -5.422 1 75.94 62 SER B CA 1
ATOM 1798 C C . SER B 1 62 ? 18 1.918 -6.531 1 75.94 62 SER B C 1
ATOM 1800 O O . SER B 1 62 ? 17.156 1.025 -6.477 1 75.94 62 SER B O 1
ATOM 1802 N N . ASN B 1 63 ? 18.766 2.133 -7.57 1 78.62 63 ASN B N 1
ATOM 1803 C CA . ASN B 1 63 ? 18.875 1.141 -8.633 1 78.62 63 ASN B CA 1
ATOM 1804 C C . ASN B 1 63 ? 20.047 0.197 -8.406 1 78.62 63 ASN B C 1
ATOM 1806 O O . ASN B 1 63 ? 20.438 -0.551 -9.305 1 78.62 63 ASN B O 1
ATOM 1810 N N . GLU B 1 64 ? 20.531 0.307 -7.258 1 83.81 64 GLU B N 1
ATOM 1811 C CA . GLU B 1 64 ? 21.625 -0.591 -6.922 1 83.81 64 GLU B CA 1
ATOM 1812 C C . GLU B 1 64 ? 21.141 -2.025 -6.742 1 83.81 64 GLU B C 1
ATOM 1814 O O . GLU B 1 64 ? 20 -2.25 -6.324 1 83.81 64 GLU B O 1
ATOM 1819 N N . PRO B 1 65 ? 22.016 -2.914 -7.133 1 88.19 65 PRO B N 1
ATOM 1820 C CA . PRO B 1 65 ? 21.641 -4.309 -6.898 1 88.19 65 PRO B CA 1
ATOM 1821 C C . PRO B 1 65 ? 21.406 -4.621 -5.418 1 88.19 65 PRO B C 1
ATOM 1823 O O . PRO B 1 65 ? 21.984 -3.969 -4.551 1 88.19 65 PRO B O 1
ATOM 1826 N N . PHE B 1 66 ? 20.609 -5.5 -5.242 1 93.12 66 PHE B N 1
ATOM 1827 C CA . PHE B 1 66 ? 20.375 -5.969 -3.879 1 93.12 66 PHE B CA 1
ATOM 1828 C C . PHE B 1 66 ? 21.609 -6.68 -3.34 1 93.12 66 PHE B C 1
ATOM 1830 O O . PHE B 1 66 ? 22.328 -7.352 -4.09 1 93.12 66 PHE B O 1
ATOM 1837 N N . ARG B 1 67 ? 21.859 -6.523 -2.039 1 94.62 67 ARG B N 1
ATOM 1838 C CA . ARG B 1 67 ? 23.031 -7.113 -1.4 1 94.62 67 ARG B CA 1
ATOM 1839 C C . ARG B 1 67 ? 22.625 -8.023 -0.243 1 94.62 67 ARG B C 1
ATOM 1841 O O . ARG B 1 67 ? 21.656 -7.73 0.472 1 94.62 67 ARG B O 1
ATOM 1848 N N . ILE B 1 68 ? 23.438 -9.023 -0.091 1 97.25 68 ILE B N 1
ATOM 1849 C CA . IL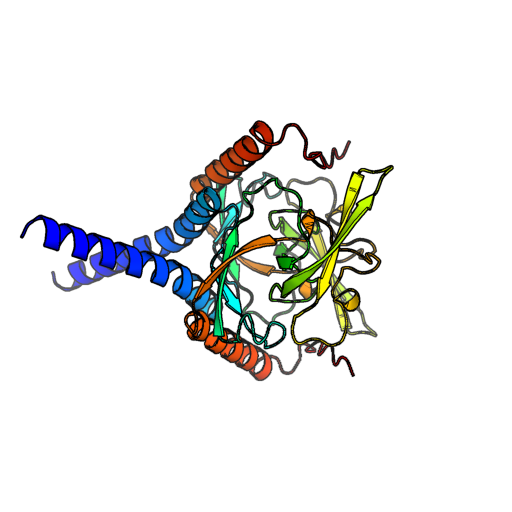E B 1 68 ? 23.25 -9.891 1.068 1 97.25 68 ILE B CA 1
ATOM 1850 C C . ILE B 1 68 ? 23.406 -9.07 2.352 1 97.25 68 ILE B C 1
ATOM 1852 O O . ILE B 1 68 ? 24.312 -8.234 2.457 1 97.25 68 ILE B O 1
ATOM 1856 N N . GLY B 1 69 ? 22.5 -9.266 3.248 1 97.88 69 GLY B N 1
ATOM 1857 C CA . GLY B 1 69 ? 22.594 -8.594 4.535 1 97.88 69 GLY B CA 1
ATOM 1858 C C . GLY B 1 69 ? 21.656 -7.41 4.664 1 97.88 69 GLY B C 1
ATOM 1859 O O . GLY B 1 69 ? 21.359 -6.973 5.777 1 97.88 69 GLY B O 1
ATOM 1860 N N . GLU B 1 70 ? 21.281 -6.91 3.559 1 96.81 70 GLU B N 1
ATOM 1861 C CA . GLU B 1 70 ? 20.391 -5.758 3.656 1 96.81 70 GLU B CA 1
ATOM 1862 C C . GLU B 1 70 ? 18.969 -6.18 4.027 1 96.81 70 GLU B C 1
ATOM 1864 O O . GLU B 1 70 ? 18.594 -7.34 3.848 1 96.81 70 GLU B O 1
ATOM 1869 N N . ILE B 1 71 ? 18.297 -5.293 4.641 1 98.31 71 ILE B N 1
ATOM 1870 C CA . ILE B 1 71 ? 16.922 -5.547 5.066 1 98.31 71 ILE B CA 1
ATOM 1871 C C . ILE B 1 71 ? 15.945 -4.926 4.07 1 98.31 71 ILE B C 1
ATOM 1873 O O . ILE B 1 71 ? 16.109 -3.766 3.676 1 98.31 71 ILE B O 1
ATOM 1877 N N . ILE B 1 72 ? 14.945 -5.746 3.625 1 97.69 72 ILE B N 1
ATOM 1878 C CA . ILE B 1 72 ? 14.016 -5.27 2.611 1 97.69 72 ILE B CA 1
ATOM 1879 C C . ILE B 1 72 ? 12.578 -5.516 3.072 1 97.69 72 ILE B C 1
ATOM 1881 O O . ILE B 1 72 ? 12.344 -6.293 4.004 1 97.69 72 ILE B O 1
ATOM 1885 N N . LEU B 1 73 ? 11.711 -4.738 2.49 1 97.06 73 LEU B N 1
ATOM 1886 C CA . LEU B 1 73 ? 10.266 -4.875 2.654 1 97.06 73 LEU B CA 1
ATOM 1887 C C . LEU B 1 73 ? 9.625 -5.426 1.386 1 97.06 73 LEU B C 1
ATOM 1889 O O . LEU B 1 73 ? 9.859 -4.906 0.291 1 97.06 73 LEU B O 1
ATOM 1893 N N . PHE B 1 74 ? 8.844 -6.539 1.501 1 93.88 74 PHE B N 1
ATOM 1894 C CA . PHE B 1 74 ? 8.234 -7.102 0.303 1 93.88 74 PHE B CA 1
ATOM 1895 C C . PHE B 1 74 ? 6.793 -7.527 0.576 1 93.88 74 PHE B C 1
ATOM 1897 O O . PHE B 1 74 ? 6.414 -7.746 1.729 1 93.88 74 PHE B O 1
ATOM 1904 N N . LYS B 1 75 ? 6.07 -7.555 -0.481 1 89.31 75 LYS B N 1
ATOM 1905 C CA . LYS B 1 75 ? 4.66 -7.922 -0.41 1 89.31 75 LYS B CA 1
ATOM 1906 C C . LYS B 1 75 ? 4.492 -9.438 -0.333 1 89.31 75 LYS B C 1
ATOM 1908 O O . LYS B 1 75 ? 5.289 -10.188 -0.905 1 89.31 75 LYS B O 1
ATOM 1913 N N . VAL B 1 76 ? 3.531 -9.812 0.427 1 84.75 76 VAL B N 1
ATOM 1914 C CA . VAL B 1 76 ? 3.15 -11.219 0.506 1 84.75 76 VAL B CA 1
ATOM 1915 C C . VAL B 1 76 ? 1.678 -11.383 0.137 1 84.75 76 VAL B C 1
ATOM 1917 O O . VAL B 1 76 ? 0.813 -10.703 0.701 1 84.75 76 VAL B O 1
ATOM 1920 N N . ASP B 1 77 ? 1.466 -12.312 -0.837 1 75.56 77 ASP B N 1
ATOM 1921 C CA . ASP B 1 77 ? 0.088 -12.555 -1.257 1 75.56 77 ASP B CA 1
ATOM 1922 C C . ASP B 1 77 ? -0.764 -13.047 -0.089 1 75.56 77 ASP B C 1
ATOM 1924 O O . ASP B 1 77 ? -0.336 -13.914 0.676 1 75.56 77 ASP B O 1
ATOM 1928 N N . GLY B 1 78 ? -1.895 -12.406 0.028 1 70.75 78 GLY B N 1
ATOM 1929 C CA . GLY B 1 78 ? -2.811 -12.852 1.065 1 70.75 78 GLY B CA 1
ATOM 1930 C C . GLY B 1 78 ? -2.568 -12.188 2.404 1 70.75 78 GLY B C 1
ATOM 1931 O O . GLY B 1 78 ? -3.377 -12.32 3.326 1 70.75 78 GLY B O 1
ATOM 1932 N N . PHE B 1 79 ? -1.424 -11.531 2.451 1 73.62 79 PHE B N 1
ATOM 1933 C CA . PHE B 1 79 ? -1.127 -10.828 3.691 1 73.62 79 PHE B CA 1
ATOM 1934 C C . PHE B 1 79 ? -1.56 -9.367 3.6 1 73.62 79 PHE B C 1
ATOM 1936 O O . PHE B 1 79 ? -1.443 -8.742 2.541 1 73.62 79 PHE B O 1
ATOM 1943 N N . GLU B 1 80 ? -2.053 -8.914 4.711 1 73.56 80 GLU B N 1
ATOM 1944 C CA . GLU B 1 80 ? -2.473 -7.516 4.805 1 73.56 80 GLU B CA 1
ATOM 1945 C C . GLU B 1 80 ? -1.27 -6.582 4.875 1 73.56 80 GLU B C 1
ATOM 1947 O O . GLU B 1 80 ? -1.325 -5.453 4.383 1 73.56 80 GLU B O 1
ATOM 1952 N N . HIS B 1 81 ? -0.269 -7.137 5.488 1 85.5 81 HIS B N 1
ATOM 1953 C CA . HIS B 1 81 ? 0.904 -6.301 5.727 1 85.5 81 HIS B CA 1
ATOM 1954 C C . HIS B 1 81 ? 2.135 -6.875 5.031 1 85.5 81 HIS B C 1
ATOM 1956 O O . HIS B 1 81 ? 2.316 -8.094 4.984 1 85.5 81 HIS B O 1
ATOM 1962 N N . PRO B 1 82 ? 2.959 -5.973 4.602 1 92.5 82 PRO B N 1
ATOM 1963 C CA . PRO B 1 82 ? 4.223 -6.461 4.043 1 92.5 82 PRO B CA 1
ATOM 1964 C C . PRO B 1 82 ? 5.16 -7.02 5.105 1 92.5 82 PRO B C 1
ATOM 1966 O O . PRO B 1 82 ? 4.895 -6.887 6.305 1 92.5 82 PRO B O 1
ATOM 1969 N N . VAL B 1 83 ? 6.191 -7.727 4.629 1 96.06 83 VAL B N 1
ATOM 1970 C CA . VAL B 1 83 ? 7.129 -8.406 5.523 1 96.06 83 VAL B CA 1
ATOM 1971 C C . VAL B 1 83 ? 8.508 -7.754 5.414 1 96.06 83 VAL B C 1
ATOM 1973 O O . VAL B 1 83 ? 8.945 -7.402 4.316 1 96.06 83 VAL B O 1
ATOM 1976 N N . VAL B 1 84 ? 9.117 -7.582 6.531 1 97.81 84 VAL B N 1
ATOM 1977 C CA . VAL B 1 84 ? 10.469 -7.051 6.602 1 97.81 84 VAL B CA 1
ATOM 1978 C C . VAL B 1 84 ? 11.445 -8.164 6.977 1 97.81 84 VAL B C 1
ATOM 1980 O O . VAL B 1 84 ? 11.352 -8.734 8.062 1 97.81 84 VAL B O 1
ATOM 1983 N N . HIS B 1 85 ? 12.336 -8.547 6.098 1 98.69 85 HIS B N 1
ATOM 1984 C CA . HIS B 1 85 ? 13.32 -9.594 6.375 1 98.69 85 HIS B CA 1
ATOM 1985 C C . HIS B 1 85 ? 14.656 -9.273 5.719 1 98.69 85 HIS B C 1
ATOM 1987 O O . HIS B 1 85 ? 14.75 -8.352 4.906 1 98.69 85 HIS B O 1
ATOM 1993 N N . ARG B 1 86 ? 15.633 -10.023 6.164 1 98.75 86 ARG B N 1
ATOM 1994 C CA . ARG B 1 86 ? 17 -9.828 5.703 1 98.75 86 ARG B CA 1
ATOM 1995 C C . ARG B 1 86 ? 17.281 -10.664 4.461 1 98.75 86 ARG B C 1
ATOM 1997 O O . ARG B 1 86 ? 16.906 -11.836 4.391 1 98.75 86 ARG B O 1
ATOM 2004 N N . VAL B 1 87 ? 17.953 -10.023 3.465 1 98.31 87 VAL B N 1
ATOM 2005 C CA . VAL B 1 87 ? 18.406 -10.742 2.279 1 98.31 87 VAL B CA 1
ATOM 2006 C C . VAL B 1 87 ? 19.531 -11.711 2.656 1 98.31 87 VAL B C 1
ATOM 2008 O O . VAL B 1 87 ? 20.547 -11.305 3.211 1 98.31 87 VAL B O 1
ATOM 2011 N N . ILE B 1 88 ? 19.297 -12.992 2.271 1 98.44 88 ILE B N 1
ATOM 2012 C CA . ILE B 1 88 ? 20.328 -13.953 2.662 1 98.44 88 ILE B CA 1
ATOM 2013 C C . ILE B 1 88 ? 20.984 -14.547 1.416 1 98.44 88 ILE B C 1
ATOM 2015 O O . ILE B 1 88 ? 22.062 -15.148 1.496 1 98.44 88 ILE B O 1
ATOM 2019 N N . LYS B 1 89 ? 20.328 -14.461 0.274 1 97.88 89 LYS B N 1
ATOM 2020 C CA . LYS B 1 89 ? 20.891 -14.906 -0.992 1 97.88 89 LYS B CA 1
ATOM 2021 C C . LYS B 1 89 ? 20.438 -14.016 -2.145 1 97.88 89 LYS B C 1
ATOM 2023 O O . LYS B 1 89 ? 19.297 -13.57 -2.18 1 97.88 89 LYS B O 1
ATOM 2028 N N . VAL B 1 90 ? 21.375 -13.766 -2.994 1 96 90 VAL B N 1
ATOM 2029 C CA . VAL B 1 90 ? 21.078 -13.062 -4.238 1 96 90 VAL B CA 1
ATOM 2030 C C . VAL B 1 90 ? 21.688 -13.812 -5.418 1 96 90 VAL B C 1
ATOM 2032 O O . VAL B 1 90 ? 22.875 -14.148 -5.398 1 96 90 VAL B O 1
ATOM 2035 N N . HIS B 1 91 ? 20.828 -14.117 -6.293 1 92.75 91 HIS B N 1
ATOM 2036 C CA . HIS B 1 91 ? 21.297 -14.789 -7.504 1 92.75 91 HIS B CA 1
ATOM 2037 C C . HIS B 1 91 ? 20.797 -14.07 -8.758 1 92.75 91 HIS B C 1
ATOM 2039 O O . HIS B 1 91 ? 19.641 -13.648 -8.82 1 92.75 91 HIS B O 1
ATOM 2045 N N . LYS B 1 92 ? 21.688 -13.82 -9.602 1 88.75 92 LYS B N 1
ATOM 2046 C CA . LYS B 1 92 ? 21.328 -13.297 -10.914 1 88.75 92 LYS B CA 1
ATOM 2047 C C . LYS B 1 92 ? 21.375 -14.391 -11.977 1 88.75 92 LYS B C 1
ATOM 2049 O O . LYS B 1 92 ? 22.406 -15.023 -12.172 1 88.75 92 LYS B O 1
ATOM 2054 N N . HIS B 1 93 ? 20.234 -14.578 -12.523 1 86.44 93 HIS B N 1
ATOM 2055 C CA . HIS B 1 93 ? 20.203 -15.578 -13.578 1 86.44 93 HIS B CA 1
ATOM 2056 C C . HIS B 1 93 ? 21.047 -15.148 -14.781 1 86.44 93 HIS B C 1
ATOM 2058 O O . HIS B 1 93 ? 20.859 -14.047 -15.312 1 86.44 93 HIS B O 1
ATOM 2064 N N . ARG B 1 94 ? 21.922 -15.953 -15.289 1 84.62 94 ARG B N 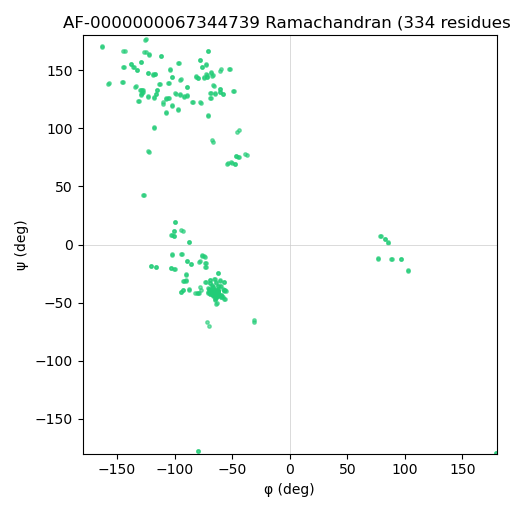1
ATOM 2065 C CA . ARG B 1 94 ? 22.922 -15.625 -16.312 1 84.62 94 ARG B CA 1
ATOM 2066 C C . ARG B 1 94 ? 22.25 -15.406 -17.672 1 84.62 94 ARG B C 1
ATOM 2068 O O . ARG B 1 94 ? 22.625 -14.484 -18.406 1 84.62 94 ARG B O 1
ATOM 2075 N N . ASP B 1 95 ? 21.25 -16.156 -17.984 1 85.5 95 ASP B N 1
ATOM 2076 C CA . ASP B 1 95 ? 20.656 -16.109 -19.328 1 85.5 95 ASP B CA 1
ATOM 2077 C C . ASP B 1 95 ? 19.578 -15.039 -19.406 1 85.5 95 ASP B C 1
ATOM 2079 O O . ASP B 1 95 ? 19.531 -14.281 -20.391 1 85.5 95 ASP B O 1
ATOM 2083 N N . THR B 1 96 ? 18.828 -14.914 -18.375 1 83.88 96 THR B N 1
ATOM 2084 C CA . THR B 1 96 ? 17.656 -14.047 -18.453 1 83.88 96 THR B CA 1
ATOM 2085 C C . THR B 1 96 ? 17.922 -12.719 -17.75 1 83.88 96 THR B C 1
ATOM 2087 O O . THR B 1 96 ? 17.203 -11.742 -17.984 1 83.88 96 THR B O 1
ATOM 2090 N N . GLY B 1 97 ? 18.953 -12.734 -16.844 1 85.44 97 GLY B N 1
ATOM 2091 C CA . GLY B 1 97 ? 19.234 -11.531 -16.094 1 85.44 97 GLY B CA 1
ATOM 2092 C C . GLY B 1 97 ? 18.281 -11.32 -14.922 1 85.44 97 GLY B C 1
ATOM 2093 O O . GLY B 1 97 ? 18.328 -10.289 -14.25 1 85.44 97 GLY B O 1
ATOM 2094 N N . GLU B 1 98 ? 17.516 -12.328 -14.75 1 86.44 98 GLU B N 1
ATOM 2095 C CA . GLU B 1 98 ? 16.531 -12.25 -13.672 1 86.44 98 GLU B CA 1
ATOM 2096 C C . GLU B 1 98 ? 17.219 -12.273 -12.305 1 86.44 98 GLU B C 1
ATOM 2098 O O . GLU B 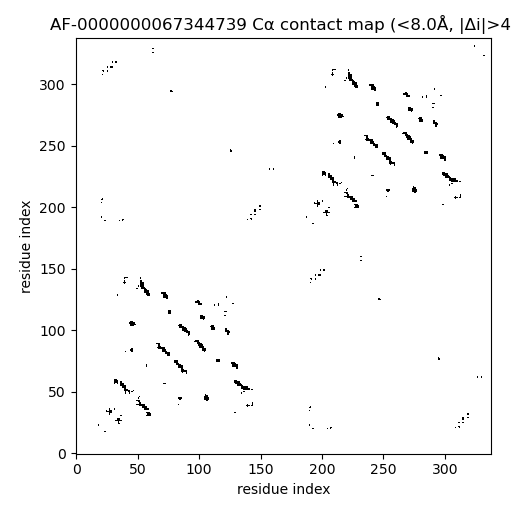1 98 ? 18.078 -13.117 -12.047 1 86.44 98 GLU B O 1
ATOM 2103 N N . ILE B 1 99 ? 16.797 -11.289 -11.5 1 90.81 99 ILE B N 1
ATOM 2104 C CA . ILE B 1 99 ? 17.344 -11.227 -10.148 1 90.81 99 ILE B CA 1
ATOM 2105 C C . ILE B 1 99 ? 16.484 -12.062 -9.203 1 90.81 99 ILE B C 1
ATOM 2107 O O . ILE B 1 99 ? 15.258 -11.938 -9.188 1 90.81 99 ILE B O 1
ATOM 2111 N N . ARG B 1 100 ? 17.141 -12.914 -8.484 1 93.56 100 ARG B N 1
ATOM 2112 C CA . ARG B 1 100 ? 16.5 -13.797 -7.512 1 93.56 100 ARG B CA 1
ATOM 2113 C C . ARG B 1 100 ? 16.984 -13.492 -6.098 1 93.56 100 ARG B C 1
ATOM 2115 O O . ARG B 1 100 ? 18.188 -13.484 -5.84 1 93.56 100 ARG B O 1
ATOM 2122 N N . ILE B 1 101 ? 16.047 -13.336 -5.25 1 96.31 101 ILE B N 1
ATOM 2123 C CA . ILE B 1 101 ? 16.391 -12.914 -3.898 1 96.31 101 ILE B CA 1
ATOM 2124 C C . ILE B 1 101 ? 15.758 -13.867 -2.885 1 96.31 101 ILE B C 1
ATOM 2126 O O . ILE B 1 101 ? 14.586 -14.242 -3.018 1 96.31 101 ILE B O 1
ATOM 2130 N N . LEU B 1 102 ? 16.531 -14.289 -1.941 1 98.12 102 LEU B N 1
ATOM 2131 C CA . LEU B 1 102 ? 16.047 -15.094 -0.829 1 98.12 102 LEU B CA 1
ATOM 2132 C C . LEU B 1 102 ? 16.188 -14.344 0.491 1 98.12 102 LEU B C 1
ATOM 2134 O O . LEU B 1 102 ? 17.234 -13.758 0.768 1 98.12 102 LEU B O 1
ATOM 2138 N N . THR B 1 103 ? 15.109 -14.367 1.279 1 98.31 103 THR B N 1
ATOM 2139 C CA . THR B 1 103 ? 15.133 -13.625 2.537 1 98.31 103 THR B CA 1
ATOM 2140 C C . THR B 1 103 ? 14.867 -14.555 3.717 1 98.31 103 THR B C 1
ATOM 2142 O O . THR B 1 103 ? 14.406 -15.688 3.531 1 98.31 103 THR B O 1
ATOM 2145 N N . LYS B 1 104 ? 15.195 -14.07 4.871 1 98.62 104 LYS B N 1
ATOM 2146 C CA . LYS B 1 104 ? 14.953 -14.742 6.145 1 98.62 104 LYS B CA 1
ATOM 2147 C C . LYS B 1 104 ? 14.922 -13.75 7.297 1 98.62 104 LYS B C 1
ATOM 2149 O O . LYS B 1 104 ? 15.727 -12.812 7.336 1 98.62 104 LYS B O 1
ATOM 2154 N N . GLY B 1 105 ? 13.984 -13.992 8.164 1 98.12 105 GLY B N 1
ATOM 2155 C CA . GLY B 1 105 ? 14.039 -13.227 9.398 1 98.12 105 GLY B CA 1
ATOM 2156 C C . GLY B 1 105 ? 15.219 -13.602 10.273 1 98.12 105 GLY B C 1
ATOM 2157 O O . GLY B 1 105 ? 15.586 -14.773 10.367 1 98.12 105 GLY B O 1
ATOM 2158 N N . ASP B 1 106 ? 15.703 -12.625 10.984 1 98.31 106 ASP B N 1
ATOM 2159 C CA . ASP B 1 106 ? 16.859 -12.859 11.844 1 98.31 106 ASP B CA 1
ATOM 2160 C C . ASP B 1 106 ? 16.516 -13.859 12.953 1 98.31 106 ASP B C 1
ATOM 2162 O O . ASP B 1 106 ? 17.359 -14.664 13.359 1 98.31 106 ASP B O 1
ATOM 2166 N N . ASN B 1 107 ? 15.297 -13.812 13.359 1 98.06 107 ASN B N 1
ATOM 2167 C CA . ASN B 1 107 ? 14.883 -14.625 14.5 1 98.06 107 ASN B CA 1
ATOM 2168 C C . ASN B 1 107 ? 14.148 -15.883 14.055 1 98.06 107 ASN B C 1
ATOM 2170 O O . ASN B 1 107 ? 13.5 -16.547 14.859 1 98.06 107 ASN B O 1
ATOM 2174 N N . ASN B 1 108 ? 14.109 -16.172 12.719 1 97.88 108 ASN B N 1
ATOM 2175 C CA . ASN B 1 108 ? 13.398 -17.328 12.188 1 97.88 108 ASN B CA 1
ATOM 2176 C C . ASN B 1 108 ? 14.344 -18.516 11.977 1 97.88 108 ASN B C 1
ATOM 2178 O O . ASN B 1 108 ? 15.539 -18.328 11.742 1 97.88 108 ASN B O 1
ATOM 2182 N N . SER B 1 109 ? 13.781 -19.672 11.984 1 97.56 109 SER B N 1
ATOM 2183 C CA . SER B 1 109 ? 14.578 -20.875 11.812 1 97.56 109 SER B CA 1
ATOM 2184 C C . SER B 1 109 ? 14.695 -21.25 10.344 1 97.56 109 SER B C 1
ATOM 2186 O O . SER B 1 109 ? 15.648 -21.922 9.945 1 97.56 109 SER B O 1
ATOM 2188 N N . VAL B 1 110 ? 13.758 -20.859 9.578 1 97.44 110 VAL B N 1
ATOM 2189 C CA . VAL B 1 110 ? 13.75 -21.234 8.164 1 97.44 110 VAL B CA 1
ATOM 2190 C C . VAL B 1 110 ? 13.656 -19.984 7.293 1 97.44 110 VAL B C 1
ATOM 2192 O O . VAL B 1 110 ? 13.32 -18.906 7.777 1 97.44 110 VAL B O 1
ATOM 2195 N N . ASP B 1 111 ? 13.953 -20.234 6.039 1 97.56 111 ASP B N 1
ATOM 2196 C CA . ASP B 1 111 ? 13.883 -19.109 5.109 1 97.56 111 ASP B CA 1
ATOM 2197 C C . ASP B 1 111 ? 12.438 -18.828 4.688 1 97.56 111 ASP B C 1
ATOM 2199 O O . ASP B 1 111 ? 11.508 -19.469 5.184 1 97.56 111 ASP B O 1
ATOM 2203 N N . ASP B 1 112 ? 12.266 -17.812 3.766 1 96.81 112 ASP B N 1
ATOM 2204 C CA . ASP B 1 112 ? 10.945 -17.266 3.52 1 96.81 112 ASP B CA 1
ATOM 2205 C C . ASP B 1 112 ? 10.32 -17.844 2.258 1 96.81 112 ASP B C 1
ATOM 2207 O O . ASP B 1 112 ? 9.367 -17.297 1.711 1 96.81 112 ASP B O 1
ATOM 2211 N N . GLN B 1 113 ? 10.734 -18.922 1.767 1 95.06 113 GLN B N 1
ATOM 2212 C CA . GLN B 1 113 ? 10.227 -19.453 0.505 1 95.06 113 GLN B CA 1
ATOM 2213 C C . GLN B 1 113 ? 8.727 -19.719 0.579 1 95.06 113 GLN B C 1
ATOM 2215 O O . GLN B 1 113 ? 8.016 -19.547 -0.412 1 95.06 113 GLN B O 1
ATOM 2220 N N . PHE B 1 114 ? 8.305 -20.031 1.724 1 91.38 114 PHE B N 1
ATOM 2221 C CA . PHE B 1 114 ? 6.895 -20.359 1.895 1 91.38 114 PHE B CA 1
ATOM 2222 C C . PHE B 1 114 ? 6.031 -19.109 1.817 1 91.38 114 PHE B C 1
ATOM 2224 O O . PHE B 1 114 ? 4.809 -19.188 1.689 1 91.38 114 PHE B O 1
ATOM 2231 N N . LEU B 1 115 ? 6.578 -17.922 1.926 1 90.75 115 LEU B N 1
ATOM 2232 C CA . LEU B 1 115 ? 5.859 -16.656 1.883 1 90.75 115 LEU B CA 1
ATOM 2233 C C . LEU B 1 115 ? 5.746 -16.141 0.452 1 90.75 115 LEU B C 1
ATOM 2235 O O . LEU B 1 115 ? 4.961 -15.234 0.173 1 90.75 115 LEU B O 1
ATOM 2239 N N . TYR B 1 116 ? 6.516 -16.703 -0.429 1 90.81 116 TYR B N 1
ATOM 2240 C CA . TYR B 1 116 ? 6.582 -16.188 -1.792 1 90.81 116 TYR B CA 1
ATOM 2241 C C . TYR B 1 116 ? 5.371 -16.641 -2.604 1 90.81 116 TYR B C 1
ATOM 2243 O O . TYR B 1 116 ? 4.66 -17.562 -2.207 1 90.81 116 TYR B O 1
ATOM 2251 N N . PRO B 1 117 ? 5.07 -15.867 -3.732 1 82.12 117 PRO B N 1
ATOM 2252 C CA . PRO B 1 117 ? 3.955 -16.297 -4.578 1 82.12 117 PRO B CA 1
ATOM 2253 C C . PRO B 1 117 ? 4.07 -17.766 -5 1 82.12 117 PRO B C 1
ATOM 2255 O O . PRO B 1 117 ? 5.18 -18.297 -5.133 1 82.12 117 PRO B O 1
ATOM 2258 N N . VAL B 1 118 ? 2.951 -18.297 -5.191 1 77.75 118 VAL B N 1
ATOM 2259 C CA . VAL B 1 118 ? 2.908 -19.703 -5.57 1 77.75 118 VAL B CA 1
ATOM 2260 C C . VAL B 1 118 ? 3.707 -19.922 -6.852 1 77.75 118 VAL B C 1
ATOM 2262 O O . VAL B 1 118 ? 3.539 -19.188 -7.828 1 77.75 118 VAL B O 1
ATOM 2265 N N . GLY B 1 119 ? 4.559 -20.875 -6.797 1 81.94 119 GLY B N 1
ATOM 2266 C CA . GLY B 1 119 ? 5.332 -21.219 -7.977 1 81.94 119 GLY B CA 1
ATOM 2267 C C . GLY B 1 119 ? 6.582 -20.375 -8.148 1 81.94 119 GLY B C 1
ATOM 2268 O O . GLY B 1 119 ? 7.312 -20.531 -9.125 1 81.94 119 GLY B O 1
ATOM 2269 N N . GLN B 1 120 ? 6.793 -19.516 -7.223 1 86.12 120 GLN B N 1
ATOM 2270 C CA . GLN B 1 120 ? 7.945 -18.641 -7.285 1 86.12 120 GLN B CA 1
ATOM 2271 C C . GLN B 1 120 ? 8.883 -18.859 -6.102 1 86.12 120 GLN B C 1
ATOM 2273 O O . GLN B 1 120 ? 8.688 -18.266 -5.035 1 86.12 120 GLN B O 1
ATOM 2278 N N . PRO B 1 121 ? 9.953 -19.578 -6.32 1 90.69 121 PRO B N 1
ATOM 2279 C CA . PRO B 1 121 ? 10.828 -19.938 -5.203 1 90.69 121 PRO B CA 1
ATOM 2280 C C . PRO B 1 121 ? 11.703 -18.781 -4.742 1 90.69 121 PRO B C 1
ATOM 2282 O O . PRO B 1 121 ? 12.352 -18.859 -3.693 1 90.69 121 PRO B O 1
ATOM 2285 N N . TRP B 1 122 ? 11.695 -17.672 -5.539 1 93.69 122 TRP B N 1
ATOM 2286 C CA . TRP B 1 122 ? 12.516 -16.516 -5.246 1 93.69 122 TRP B CA 1
ATOM 2287 C C . TRP B 1 122 ? 11.703 -15.227 -5.348 1 93.69 122 TRP B C 1
ATOM 2289 O O . TRP B 1 122 ? 10.773 -15.133 -6.156 1 93.69 122 TRP B O 1
ATOM 2299 N N . LEU B 1 123 ? 12.148 -14.32 -4.547 1 93.62 123 LEU B N 1
ATOM 2300 C CA . LEU B 1 123 ? 11.594 -12.984 -4.73 1 93.62 123 LEU B CA 1
ATOM 2301 C C . LEU B 1 123 ? 12.18 -12.32 -5.973 1 93.62 123 LEU B C 1
ATOM 2303 O O . LEU B 1 123 ? 13.359 -12.508 -6.281 1 93.62 123 LEU B O 1
ATOM 2307 N N . GLN B 1 124 ? 11.359 -11.633 -6.547 1 90 124 GLN B N 1
ATOM 2308 C CA . GLN B 1 124 ? 11.781 -10.797 -7.664 1 90 124 GLN B CA 1
ATOM 2309 C C . GLN B 1 124 ? 11.68 -9.312 -7.309 1 90 124 GLN B C 1
ATOM 2311 O O . GLN B 1 124 ? 10.969 -8.945 -6.375 1 90 124 GLN B O 1
ATOM 2316 N N . PRO B 1 125 ? 12.336 -8.523 -8.062 1 87.88 125 PRO B N 1
ATOM 2317 C CA . PRO B 1 125 ? 12.352 -7.094 -7.742 1 87.88 125 PRO B CA 1
ATOM 2318 C C . PRO B 1 125 ? 10.953 -6.484 -7.68 1 87.88 125 PRO B C 1
ATOM 2320 O O . PRO B 1 125 ? 10.688 -5.617 -6.848 1 87.88 125 PRO B O 1
ATOM 2323 N N . HIS B 1 126 ? 10.039 -6.953 -8.453 1 84.12 126 HIS B N 1
ATOM 2324 C CA . HIS B 1 126 ? 8.703 -6.367 -8.484 1 84.12 126 HIS B CA 1
ATOM 2325 C C . HIS B 1 126 ? 7.914 -6.742 -7.234 1 84.12 126 HIS B C 1
ATOM 2327 O O . HIS B 1 126 ? 6.871 -6.152 -6.953 1 84.12 126 HIS B O 1
ATOM 2333 N N . ASP B 1 127 ? 8.43 -7.664 -6.469 1 88.69 127 ASP B N 1
ATOM 2334 C CA . ASP B 1 127 ? 7.797 -8.07 -5.219 1 88.69 127 ASP B CA 1
ATOM 2335 C C . ASP B 1 127 ? 8.219 -7.156 -4.066 1 88.69 127 ASP B C 1
ATOM 2337 O O . ASP B 1 127 ? 7.598 -7.168 -3.002 1 88.69 127 ASP B O 1
ATOM 2341 N N . ILE B 1 128 ? 9.258 -6.453 -4.312 1 92.25 128 ILE B N 1
ATOM 2342 C CA . ILE B 1 128 ? 9.891 -5.68 -3.248 1 92.25 128 ILE B CA 1
ATOM 2343 C C . ILE B 1 128 ? 9.312 -4.266 -3.227 1 92.25 128 ILE B C 1
ATOM 2345 O O . ILE B 1 128 ? 9.273 -3.59 -4.258 1 92.25 128 ILE B O 1
ATOM 2349 N N . ILE B 1 129 ? 8.859 -3.838 -2.082 1 91.94 129 ILE B N 1
ATOM 2350 C CA . ILE B 1 129 ? 8.305 -2.502 -1.899 1 91.94 129 ILE B CA 1
ATOM 2351 C C . ILE B 1 129 ? 9.445 -1.488 -1.761 1 91.94 129 ILE B C 1
ATOM 2353 O O . ILE B 1 129 ? 9.375 -0.388 -2.312 1 91.94 129 ILE B O 1
ATOM 2357 N N . GLY B 1 130 ? 10.438 -1.979 -0.982 1 94.69 130 GLY B N 1
ATOM 2358 C CA . GLY B 1 130 ? 11.57 -1.085 -0.802 1 94.69 130 GLY B CA 1
ATOM 2359 C C . GLY B 1 130 ? 12.648 -1.659 0.099 1 94.69 130 GLY B C 1
ATOM 2360 O O . GLY B 1 130 ? 12.547 -2.805 0.543 1 94.69 130 GLY B O 1
ATOM 2361 N N . ARG B 1 131 ? 13.688 -0.812 0.266 1 97.06 131 ARG B N 1
ATOM 2362 C CA . ARG B 1 131 ? 14.828 -1.121 1.122 1 97.06 131 ARG B CA 1
ATOM 2363 C C . ARG B 1 131 ? 14.758 -0.332 2.426 1 97.06 131 ARG B C 1
ATOM 2365 O O . ARG B 1 131 ? 14.43 0.856 2.422 1 97.06 131 ARG B O 1
ATOM 2372 N N . VAL B 1 132 ? 15.102 -1.005 3.494 1 97.56 132 VAL B N 1
ATOM 2373 C CA . VAL B 1 132 ? 15.078 -0.326 4.785 1 97.56 132 VAL B CA 1
ATOM 2374 C C . VAL B 1 132 ? 16.312 0.568 4.918 1 97.56 132 VAL B C 1
ATOM 2376 O O . VAL B 1 132 ? 17.438 0.092 4.828 1 97.56 132 VAL B O 1
ATOM 2379 N N . ALA B 1 133 ? 16.047 1.827 5.133 1 96.31 133 ALA B N 1
ATOM 2380 C CA . ALA B 1 133 ? 17.125 2.801 5.273 1 96.31 133 ALA B CA 1
ATOM 2381 C C . ALA B 1 133 ? 17.516 2.982 6.742 1 96.31 133 ALA B C 1
ATOM 2383 O O . ALA B 1 133 ? 18.688 3.188 7.059 1 96.31 133 ALA B O 1
ATOM 2384 N N . SER B 1 134 ? 16.5 2.977 7.574 1 96.06 134 SER B N 1
ATOM 2385 C CA . SER B 1 134 ? 16.703 3.182 9 1 96.06 134 SER B CA 1
ATOM 2386 C C . SER B 1 134 ? 15.492 2.732 9.805 1 96.06 134 SER B C 1
ATOM 2388 O O . SER B 1 134 ? 14.492 2.279 9.234 1 96.06 134 SER B O 1
ATOM 2390 N N . TYR B 1 135 ? 15.633 2.697 11.047 1 95.75 135 TYR B N 1
ATOM 2391 C CA . TYR B 1 135 ? 14.5 2.4 11.914 1 95.75 135 TYR B CA 1
ATOM 2392 C C . TYR B 1 135 ? 14.578 3.195 13.211 1 95.75 135 TYR B C 1
ATOM 2394 O O . TYR B 1 135 ? 15.656 3.643 13.609 1 95.75 135 TYR B O 1
ATOM 2402 N N . LEU B 1 136 ? 13.469 3.484 13.828 1 94.69 136 LEU B N 1
ATOM 2403 C CA . LEU B 1 136 ? 13.336 4.176 15.102 1 94.69 136 LEU B CA 1
ATOM 2404 C C . LEU B 1 136 ? 12.672 3.281 16.141 1 94.69 136 LEU B C 1
ATOM 2406 O O . LEU B 1 136 ? 11.555 2.797 15.922 1 94.69 136 LEU B O 1
ATOM 2410 N N . PRO B 1 137 ? 13.312 3.129 17.266 1 97.19 137 PRO B N 1
ATOM 2411 C CA . PRO B 1 137 ? 12.742 2.27 18.312 1 97.19 137 PRO B CA 1
ATOM 2412 C C . PRO B 1 137 ? 11.438 2.826 18.891 1 97.19 137 PRO B C 1
ATOM 2414 O O . PRO B 1 137 ? 11.297 4.043 19.031 1 97.19 137 PRO B O 1
ATOM 2417 N N . TYR B 1 138 ? 10.484 1.99 19.078 1 95.88 138 TYR B N 1
ATOM 2418 C CA . TYR B 1 138 ? 9.273 2.219 19.859 1 95.88 138 TYR B CA 1
ATOM 2419 C C . TYR B 1 138 ? 8.281 3.082 19.078 1 95.88 138 TYR B C 1
ATOM 2421 O O . TYR B 1 138 ? 7.094 3.121 19.406 1 95.88 138 TYR B O 1
ATOM 2429 N N . VAL B 1 139 ? 8.664 3.674 18.031 1 94.06 139 VAL B N 1
ATOM 2430 C CA . VAL B 1 139 ? 7.855 4.684 17.359 1 94.06 139 VAL B CA 1
ATOM 2431 C C . VAL B 1 139 ? 6.684 4.016 16.641 1 94.06 139 VAL B C 1
ATOM 2433 O O . VAL B 1 139 ? 5.672 4.664 16.344 1 94.06 139 VAL B O 1
ATOM 2436 N N . GLY B 1 140 ? 6.766 2.752 16.391 1 94.88 140 GLY B N 1
ATOM 2437 C CA . GLY B 1 140 ? 5.75 2.027 15.641 1 94.88 140 GLY B CA 1
ATOM 2438 C C . GLY B 1 140 ? 4.629 1.502 16.516 1 94.88 140 GLY B C 1
ATOM 2439 O O . GLY B 1 140 ? 3.676 0.896 16.016 1 94.88 140 GLY B O 1
ATOM 2440 N N . TRP B 1 141 ? 4.641 1.775 17.828 1 95.06 141 TRP B N 1
ATOM 2441 C CA . TRP B 1 141 ? 3.689 1.159 18.75 1 95.06 141 TRP B CA 1
ATOM 2442 C C . TRP B 1 141 ? 2.27 1.634 18.469 1 95.06 141 TRP B C 1
ATOM 2444 O O . TRP B 1 141 ? 1.315 0.858 18.578 1 95.06 141 TRP B O 1
ATOM 2454 N N . PRO B 1 142 ? 2.027 2.91 18.078 1 92.31 142 PRO B N 1
ATOM 2455 C CA . PRO B 1 142 ? 0.66 3.271 17.703 1 92.31 142 PRO B CA 1
ATOM 2456 C C . PRO B 1 142 ? 0.107 2.389 16.578 1 92.31 142 PRO B C 1
ATOM 2458 O O . PRO B 1 142 ? -1.06 1.991 16.625 1 92.31 142 PRO B O 1
ATOM 2461 N N . SER B 1 143 ? 0.938 2.086 15.633 1 92.25 143 SER B N 1
ATOM 2462 C CA . SER B 1 143 ? 0.531 1.22 14.531 1 92.25 143 SER B CA 1
ATOM 2463 C C . SER B 1 143 ? 0.235 -0.194 15.023 1 92.25 143 SER B C 1
ATOM 2465 O O . SER B 1 143 ? -0.722 -0.825 14.57 1 92.25 143 SER B O 1
ATOM 2467 N N . VAL B 1 144 ? 1.059 -0.679 15.906 1 93.94 144 VAL B N 1
ATOM 2468 C CA . VAL B 1 144 ? 0.857 -2.01 16.469 1 93.94 144 VAL B CA 1
ATOM 2469 C C . VAL B 1 144 ? -0.498 -2.076 17.172 1 93.94 144 VAL B C 1
ATOM 2471 O O . VAL B 1 144 ? -1.279 -3.002 16.938 1 93.94 144 VAL B O 1
ATOM 2474 N N . PHE B 1 145 ? -0.819 -1.042 17.922 1 93.12 145 PHE B N 1
ATOM 2475 C CA . PHE B 1 145 ? -2.07 -0.994 18.672 1 93.12 145 PHE B CA 1
ATOM 2476 C C . PHE B 1 145 ? -3.264 -0.932 17.719 1 93.12 145 PHE B C 1
ATOM 2478 O O . PHE B 1 145 ? -4.25 -1.648 17.906 1 93.12 145 PHE B O 1
ATOM 2485 N N . ILE B 1 146 ? -3.145 -0.167 16.797 1 90 146 ILE B N 1
ATOM 2486 C CA . ILE B 1 146 ? -4.254 0.025 15.867 1 90 146 ILE B CA 1
ATOM 2487 C C . ILE B 1 146 ? -4.461 -1.244 15.039 1 90 146 ILE B C 1
ATOM 2489 O O . ILE B 1 146 ? -5.602 -1.647 14.789 1 90 146 ILE B O 1
ATOM 2493 N N . SER B 1 147 ? -3.344 -1.844 14.578 1 89 147 SER B N 1
ATOM 2494 C CA . SER B 1 147 ? -3.455 -3.105 13.852 1 89 147 SER B CA 1
ATOM 2495 C C . SER B 1 147 ? -4.156 -4.168 14.695 1 89 147 SER B C 1
ATOM 2497 O O . SER B 1 147 ? -5.004 -4.906 14.188 1 89 147 SER B O 1
ATOM 2499 N N . GLU B 1 148 ? -3.867 -4.184 15.945 1 89.19 148 GLU B N 1
ATOM 2500 C CA . GLU B 1 148 ? -4.488 -5.145 16.844 1 89.19 148 GLU B CA 1
ATOM 2501 C C . GLU B 1 148 ? -5.961 -4.812 17.078 1 89.19 148 GLU B C 1
ATOM 2503 O O . GLU B 1 148 ? -6.809 -5.711 17.109 1 89.19 148 GLU B O 1
ATOM 2508 N N . ALA B 1 149 ? -6.273 -3.59 17.234 1 86.88 149 ALA B N 1
ATOM 2509 C CA . ALA B 1 149 ? -7.66 -3.152 17.406 1 86.88 149 ALA B CA 1
ATOM 2510 C C . ALA B 1 149 ? -8.492 -3.479 16.172 1 86.88 149 ALA B C 1
ATOM 2512 O O . ALA B 1 149 ? -9.625 -3.941 16.281 1 86.88 149 ALA B O 1
ATOM 2513 N N . TYR B 1 150 ? -7.906 -3.273 15.086 1 83.31 150 TYR B N 1
ATOM 2514 C CA . TYR B 1 150 ? -8.586 -3.551 13.828 1 83.31 150 TYR B CA 1
ATOM 2515 C C . TYR B 1 150 ? -8.875 -5.039 13.68 1 83.31 150 TYR B C 1
ATOM 2517 O O . TYR B 1 150 ? -9.969 -5.426 13.258 1 83.31 150 TYR B O 1
ATOM 2525 N N . LYS B 1 151 ? -7.938 -5.824 14 1 82.62 151 LYS B N 1
ATOM 2526 C CA . LYS B 1 151 ? -8.125 -7.27 13.953 1 82.62 151 LYS B CA 1
ATOM 2527 C C . LYS B 1 151 ? -9.219 -7.719 14.914 1 82.62 151 LYS B C 1
ATOM 2529 O O . LYS B 1 151 ? -10.016 -8.609 14.594 1 82.62 151 LYS B O 1
ATOM 2534 N N . MET B 1 152 ? -9.273 -7.051 16.031 1 84.06 152 MET B N 1
ATOM 2535 C CA . MET B 1 152 ? -10.305 -7.367 17.016 1 84.06 152 MET B CA 1
ATOM 2536 C C . MET B 1 152 ? -11.688 -6.965 16.5 1 84.06 152 MET B C 1
ATOM 2538 O O . MET B 1 152 ? -12.656 -7.699 16.688 1 84.06 152 MET B O 1
ATOM 2542 N N . LEU B 1 153 ? -11.695 -5.832 15.883 1 79 153 LEU B N 1
ATOM 2543 C CA . LEU B 1 153 ? -12.961 -5.344 15.344 1 79 153 LEU B CA 1
ATOM 2544 C C . LEU B 1 153 ? -13.461 -6.242 14.219 1 79 153 LEU B C 1
ATOM 2546 O O . LEU B 1 153 ? -14.664 -6.48 14.094 1 79 153 LEU B O 1
ATOM 2550 N N . GLN B 1 154 ? -12.555 -6.656 13.406 1 75.44 154 GLN B N 1
ATOM 2551 C CA . GLN B 1 154 ? -12.922 -7.551 12.312 1 75.44 154 GLN B CA 1
ATOM 2552 C C . GLN B 1 154 ? -13.375 -8.906 12.836 1 75.44 154 GLN B C 1
ATOM 2554 O O . GLN B 1 154 ? -14.273 -9.531 12.266 1 75.44 154 GLN B O 1
ATOM 2559 N N . SER B 1 155 ? -12.648 -9.406 13.805 1 69.62 155 SER B N 1
ATOM 2560 C CA . SER B 1 155 ? -13 -10.695 14.391 1 69.62 155 SER B CA 1
ATOM 2561 C C . SER B 1 155 ? -14.312 -10.617 15.164 1 69.62 155 SER B C 1
ATOM 2563 O O . SER B 1 155 ? -15.039 -11.602 15.266 1 69.62 155 SER B O 1
ATOM 2565 N N . GLY B 1 156 ? -14.539 -9.555 15.906 1 60.16 156 GLY B N 1
ATOM 2566 C CA . GLY B 1 156 ? -15.789 -9.43 16.641 1 60.16 156 GLY B CA 1
ATOM 2567 C C . GLY B 1 156 ? -16.984 -9.195 15.742 1 60.16 156 GLY B C 1
ATOM 2568 O O . GLY B 1 156 ? -18.125 -9.531 16.109 1 60.16 156 GLY B O 1
ATOM 2569 N N . GLY B 1 157 ? -16.938 -8.406 14.734 1 49.09 157 GLY B N 1
ATOM 2570 C CA . GLY B 1 157 ? -18.078 -8.203 13.859 1 49.09 157 GLY B CA 1
ATOM 2571 C C . GLY B 1 157 ? -18.391 -9.414 13 1 49.09 157 GLY B C 1
ATOM 2572 O O . GLY B 1 157 ? -19.547 -9.625 12.617 1 49.09 157 GLY B O 1
ATOM 2573 N N . SER B 1 158 ? -17.578 -9.805 11.992 1 43.09 158 SER B N 1
ATOM 2574 C CA . SER B 1 158 ? -17.984 -10.945 11.172 1 43.09 158 SER B CA 1
ATOM 2575 C C . SER B 1 158 ? -17.969 -12.242 11.977 1 43.09 158 SER B C 1
ATOM 2577 O O . SER B 1 158 ? -16.938 -12.648 12.5 1 43.09 158 SER B O 1
ATOM 2579 N N . THR B 1 159 ? -18.969 -12.742 12.656 1 35.28 159 THR B N 1
ATOM 2580 C CA . THR B 1 159 ? -19.328 -14.156 12.688 1 35.28 159 THR B CA 1
ATOM 2581 C C . THR B 1 159 ? -18.969 -14.828 11.367 1 35.28 159 THR B C 1
ATOM 2583 O O . THR B 1 159 ? -18.516 -15.977 11.352 1 35.28 159 THR B O 1
ATOM 2586 N N . THR B 1 160 ? -19.609 -14.461 10.148 1 32.06 160 THR B N 1
ATOM 2587 C CA . THR B 1 160 ? -19.672 -15.328 8.977 1 32.06 160 THR B CA 1
ATOM 2588 C C . THR B 1 160 ? -18.375 -15.242 8.164 1 32.06 160 THR B C 1
ATOM 2590 O O . THR B 1 160 ? -18.203 -15.977 7.195 1 32.06 160 THR B O 1
ATOM 2593 N N . THR B 1 161 ? -17.781 -14.094 7.965 1 33.88 161 THR B N 1
ATOM 2594 C CA . THR B 1 161 ? -16.812 -14.281 6.895 1 33.88 161 THR B CA 1
ATOM 2595 C C . THR B 1 161 ? -15.633 -15.117 7.375 1 33.88 161 THR B C 1
ATOM 2597 O O . THR B 1 161 ? -15.039 -14.828 8.414 1 33.88 161 THR B O 1
ATOM 2600 N N . PRO B 1 162 ? -15.398 -16.391 6.922 1 30 162 PRO B N 1
ATOM 2601 C CA . PRO B 1 162 ? -14.336 -17.344 7.289 1 30 162 PRO B CA 1
ATOM 2602 C C . PRO B 1 162 ? -12.961 -16.688 7.316 1 30 162 PRO B C 1
ATOM 2604 O O . PRO B 1 162 ? -12.617 -15.922 6.41 1 30 162 PRO B O 1
ATOM 2607 N N . GLN B 1 163 ? -12.445 -16.266 8.406 1 28.86 163 GLN B N 1
ATOM 2608 C CA . GLN B 1 163 ? -11.055 -15.953 8.719 1 28.86 163 GLN B CA 1
ATOM 2609 C C . GLN B 1 163 ? -10.102 -16.953 8.078 1 28.86 163 GLN B C 1
ATOM 2611 O O . GLN B 1 163 ? -10.211 -18.156 8.32 1 28.86 163 GLN B O 1
ATOM 2616 N N . VAL B 1 164 ? -9.789 -16.938 6.895 1 25.23 164 VAL B N 1
ATOM 2617 C CA . VAL B 1 164 ? -8.719 -17.844 6.469 1 25.23 164 VAL B CA 1
ATOM 2618 C C . VAL B 1 164 ? -7.543 -17.734 7.434 1 25.23 164 VAL B C 1
ATOM 2620 O O . VAL B 1 164 ? -6.898 -16.688 7.523 1 25.23 164 VAL B O 1
ATOM 2623 N N . HIS B 1 165 ? -7.637 -18.188 8.68 1 25.28 165 HIS B N 1
ATOM 2624 C CA . HIS B 1 165 ? -6.555 -18.547 9.594 1 25.28 165 HIS B CA 1
ATOM 2625 C C . HIS B 1 165 ? -5.488 -19.375 8.883 1 25.28 165 HIS B C 1
ATOM 2627 O O . HIS B 1 165 ? -5.77 -20.484 8.398 1 25.28 165 HIS B O 1
ATOM 2633 N N . TRP B 1 166 ? -4.621 -18.891 8.062 1 23.84 166 TRP B N 1
ATOM 2634 C CA . TRP B 1 166 ? -3.52 -19.797 7.766 1 23.84 166 TRP B CA 1
ATOM 2635 C C . TRP B 1 166 ? -2.848 -20.281 9.047 1 23.84 166 TRP B C 1
ATOM 2637 O O . TRP B 1 166 ? -2.352 -19.469 9.836 1 23.84 166 TRP B O 1
ATOM 2647 N N . VAL B 1 167 ? -3.492 -21.125 9.859 1 20.55 167 VAL B N 1
ATOM 2648 C CA . VAL B 1 167 ? -2.822 -21.984 10.836 1 20.55 167 VAL B CA 1
ATOM 2649 C C . VAL B 1 167 ? -1.627 -22.672 10.18 1 20.55 167 VAL B C 1
ATOM 2651 O O . VAL B 1 167 ? -1.791 -23.469 9.242 1 20.55 167 VAL B O 1
ATOM 2654 N N . THR B 1 168 ? -0.435 -22.078 9.898 1 19.88 168 THR B N 1
ATOM 2655 C CA . THR B 1 168 ? 0.704 -22.984 9.82 1 19.88 168 THR B CA 1
ATOM 2656 C C . THR B 1 168 ? 0.771 -23.875 11.047 1 19.88 168 THR B C 1
ATOM 2658 O O . THR B 1 168 ? 0.888 -23.391 12.172 1 19.88 168 THR B O 1
ATOM 2661 N N . MET B 1 169 ? -0.165 -24.859 11.203 1 17.11 169 MET B N 1
ATOM 2662 C CA . MET B 1 169 ? 0.431 -25.953 11.969 1 17.11 169 MET B CA 1
ATOM 2663 C C . MET B 1 169 ? 1.578 -26.594 11.188 1 17.11 169 MET B C 1
ATOM 2665 O O . MET B 1 169 ? 1.517 -26.719 9.969 1 17.11 169 MET B O 1
#

InterPro domains:
  IPR001733 Peptidase S26B [PR00728] (41-56)
  IPR001733 Peptidase S26B [PR00728] (101-112)
  IPR001733 Peptidase S26B [PTHR10806] (3-151)
  IPR001733 Peptidase S26B [TIGR02228] (10-149)
  IPR015927 Peptidase S24/S26A/S26B/S26C [PF00717] (29-132)
  IPR019533 Peptidase S26 [cd06530] (37-132)
  IPR036286 LexA/Signal peptidase-like superfamily [SSF51306] (38-128)

Foldseek 3Di:
DVVVVVVVVVVVVVVVVVCCVPVQLVVCCVVFVASCQWAAAQDALQPPVDGHQKIWGWGDPDPDDDDFFFWFWFDFPPDPGIDIFGWHDWDQDPPPRWIFTWTGHPNDDDTCQVRDPPPRSGDGPVRTRGTTPDMGPNNNVVVNVVVVVVVVVVVVPDPPDDPPPPPPD/DVVVVVVVVVVVVVVVVVCCVPVQLVVCCVVFVASCQWAAAQDALQPPVDGHQKIWGWGDPDPDDDDFFFWFWFDFPPDPGIDIFGWHDWDQDPPPRWIFTWTGHPNDDDTCQVRDPPPRSGDGPVRTRGTTPDMGPNNNVVVNVVVVVVVVVVVVPDPPDPPPPPPPD

Organism: Triticum aestivum (NCBI:txid4565)

Solvent-accessible surface area (backbone atoms only — not comparable to full-atom values): 18535 Å² total; per-residue (Å²): 111,71,62,57,52,51,50,52,51,51,51,52,50,51,53,48,51,51,46,48,60,56,45,48,35,46,54,36,26,74,75,25,53,23,54,71,32,62,40,52,34,78,52,58,42,32,30,82,86,44,46,54,20,17,21,36,35,33,28,45,74,70,87,64,77,83,52,69,67,42,44,33,32,28,65,32,82,74,48,93,58,66,45,69,30,27,28,70,41,72,45,66,39,86,87,79,62,46,56,32,36,38,39,28,30,69,55,45,93,56,67,46,53,85,55,39,56,88,94,34,81,46,45,40,71,71,43,46,62,24,36,56,76,49,69,42,82,60,68,9,38,68,47,43,51,49,55,51,49,48,50,49,51,52,58,69,65,46,83,74,65,80,70,81,68,80,69,83,120,111,69,61,57,51,51,50,52,50,50,50,50,50,51,52,48,52,51,48,48,60,55,45,48,36,45,52,38,26,74,75,25,52,23,55,71,31,62,41,52,35,78,53,59,44,31,30,84,87,44,44,55,19,18,22,36,34,33,30,45,73,70,87,64,77,85,53,71,68,42,44,34,32,29,65,31,80,74,47,93,59,67,46,68,30,28,28,71,40,73,43,67,39,86,88,79,62,47,55,33,36,39,39,28,31,69,55,46,92,58,66,45,52,86,55,40,56,88,95,32,82,48,44,39,72,70,44,45,61,25,36,54,77,48,68,42,82,61,68,10,38,67,48,43,52,48,54,51,51,48,51,48,51,52,59,68,63,45,83,74,66,80,71,82,68,80,69,84,120

Radius of gyration: 21.23 Å; Cα contacts (8 Å, |Δi|>4): 565; chains: 2; bounding box: 46×62×48 Å

Secondary structure (DSSP, 8-state):
-HHHHHHHHHHHHHHHHHHHHHHHHHHHHHHHS-SS-EEE--SSTTTTTS-TT-EEEEE----SPP-TT-EEEE--TT-SS-EEEEEEEEEE-TTT--EEEEEE-TT-SS-SGGGSPTT-SSB-GGGEEEEEEEEETTTTHHHHHHHHHHHHHHHHH-SSS--------/-HHHHHHHHHHHHHHHHHHHHHHHHHHHHHHHS-SS-EEE--SSTTTTTS-TT-EEEEE----SPP-TT-EEEE--TT-SS-EEEEEEEEEE-TTT--EEEEEE-TT-SS-SGGGSPTT-SSB-GGGEEEEEEEEETTTTHHHHHHHHHHHHHHHHH-SSS--------